Protein 9CY9 (pdb70)

Sequence (275 aa):
EKPFSILLMGVDTGSEGNSDSMILVTVNPKTKKTTMTSLERDILVKLSGSKTNDQTGYDAKLNAAYAAGGAKMAIMTVQDMLDIKIDKYVQINMEGLVQLVDAVGGITVTNHFDFPISIEEHEPEFTASVEPGTHKINGEQALVYSRMRYDDPDGDYGRQKRQREVISKVLKKILALDSVSKYRKILSAVSKNMQTNIEISSSTIPKLLGYSDALKSIRTYQLKGEGTTIDGGSYQLVTSKELLKAQNRIKGQLGLKKSTAENLKTTASLYENFY

Nearest PDB structures (foldseek):
  8qty-assembly1_A  TM=8.344E-01  e=1.712E-43  Streptococcus dysgalactiae subsp. dysgalactiae
  3okz-assembly1_A  TM=8.302E-01  e=1.363E-42  Streptococcus agalactiae
  3okz-assembly2_B  TM=8.351E-01  e=6.418E-41  Streptococcus agalactiae
  6uf5-assembly1_A  TM=7.997E-01  e=1.492E-18  Bacillus subtilis subsp. subtilis str. 168
  3mej-assembly1_A  TM=7.753E-01  e=2.700E-18  Bacillus subtilis

B-factor: mean 31.47, std 10.21, range [16.45, 96.51]

Radius of gyration: 19.3 Å; Cα contacts (8 Å, |Δi|>4): 528; chains: 1; bounding box: 44×46×48 Å

Organism: Streptococcus mutans serotype c (strain ATCC 700610 / UA159) (NCBI:txid210007)

Solvent-accessible surface area: 14513 Å² total; per-residue (Å²): 105,162,32,53,0,20,0,53,2,9,26,68,21,8,55,212,72,41,29,3,37,6,40,0,10,2,11,34,30,160,90,68,82,10,3,47,1,45,6,54,67,30,0,16,0,94,3,12,9,43,197,127,40,135,86,35,38,150,95,20,48,1,17,34,0,55,80,18,24,25,33,117,1,0,40,59,0,0,35,56,0,0,39,2,150,21,74,67,16,35,22,22,36,34,107,0,57,19,63,22,7,73,26,20,44,5,2,62,1,43,4,158,45,146,81,53,2,22,6,78,139,78,42,99,142,45,108,28,36,0,97,56,32,85,65,136,2,70,1,90,39,4,14,1,6,17,36,2,57,146,64,17,127,94,22,52,174,12,14,73,156,16,47,121,47,13,83,52,72,9,61,96,77,28,27,61,32,82,41,24,81,102,13,139,120,15,59,79,40,3,61,169,40,38,88,46,80,48,103,38,26,82,71,22,8,88,129,31,62,38,34,34,102,5,34,145,73,42,127,55,48,95,4,118,17,86,69,21,104,51,150,75,25,70,50,29,0,0,22,37,159,70,0,33,106,2,0,25,66,2,10,34,51,12,67,79,183,113,18,65,72,152,74,26,123,38,25,10,25,18,79,91,121,88,151

Foldseek 3Di:
DFKAKEWEWEWQLDPVVGDIWIKIKIADLVVRAIAIETEHQQFKFQWDADPPQPRHGHIDGLVCQCVRHNPRRNQGQVCQALVHHHDKYKYAYLLLQLLLCVLLPAFKDADQDPAWQAQCVPVVVQGDIHGHGIDRDGSSHLSSQLNGAPVDPVGVVNSPVSVLVSVLRSLLSQLCDQALVSVVSSCVRSPPSMDIPDDRHNVCNVSSVVSSPSSVNYHYHYQFADWDADPNDTHGAGALVRSLVVSQVSCVSRVHDGDDSVPDGRRTRHPVNVD

Secondary structure (DSSP, 8-state):
---EEEEEEEET--------EEEEEEE-TTT--EEEEEE-TTBEEE----TT-TTTTSEEEGGGHHHHHHHHHHHHHHHHHHTS---EEEEEEHHHHHHHHHHTT-EEEEE-SSS-B--TTTSTT----B-SEEEEE-HHHHHHHHH--TTSTTHHHHHHHHHHHHHHHHHHHHHT--SHHHHHHHHHHHGGGEEE-S--STTTHHHHHHTTTTTTS-EEEEE--EEEEETTEEEEE--HHHHHHHHHHHHHHHT-PPPPGGG----B--HHHH-

InterPro domains:
  IPR004474 Cell envelope-related transcriptional attenuator domain [PF03816] (80-236)
  IPR004474 Cell envelope-related transcriptional attenuator domain [TIGR00350] (79-236)
  IPR050922 LytR/CpsA/Psr cell wall biosynthesis [PTHR33392] (6-360)

Structure (mmCIF, N/CA/C/O backbone):
data_9CY9
#
_entry.id   9CY9
#
_cell.length_a   38.700
_cell.length_b   83.200
_cell.length_c   49.400
_cell.angle_alpha   90.000
_cell.angle_beta   99.270
_cell.angle_gamma   90.000
#
_symmetry.space_group_name_H-M   'P 1 21 1'
#
loop_
_entity.id
_entity.type
_entity.pdbx_description
1 polymer 'Biofilm regulatory protein A'
2 water water
#
loop_
_atom_site.group_PDB
_atom_site.id
_atom_site.type_symbol
_atom_site.label_atom_id
_atom_site.label_alt_id
_atom_site.label_comp_id
_atom_site.label_asym_id
_atom_site.label_entity_id
_atom_site.label_seq_id
_atom_site.pdbx_PDB_ins_code
_atom_site.Cartn_x
_atom_site.Cartn_y
_atom_site.Cartn_z
_atom_site.occupancy
_atom_site.B_iso_or_equiv
_atom_site.auth_seq_id
_atom_site.auth_comp_id
_atom_site.auth_asym_id
_atom_site.auth_atom_id
_atom_site.pdbx_PDB_model_num
ATOM 1 N N . GLU A 1 30 ? 7.97310 -26.10161 -3.09230 1.000 43.50045 56 GLU A N 1
ATOM 2 C CA . GLU A 1 30 ? 8.80203 -24.91276 -2.95375 1.000 42.59115 56 GLU A CA 1
ATOM 3 C C . GLU A 1 30 ? 8.92157 -24.15374 -4.27967 1.000 43.97733 56 GLU A C 1
ATOM 4 O O . GLU A 1 30 ? 9.43245 -23.02350 -4.32447 1.000 44.38948 56 GLU A O 1
ATOM 6 N N . LYS A 1 31 ? 8.42958 -24.76732 -5.35090 1.000 35.27956 57 LYS A N 1
ATOM 7 C CA . LYS A 1 31 ? 8.58460 -24.19845 -6.69014 1.000 34.56005 57 LYS A CA 1
ATOM 8 C C . LYS A 1 31 ? 7.65475 -23.00152 -6.86645 1.000 31.24233 57 LYS A C 1
ATOM 9 O O . LYS A 1 31 ? 6.47985 -23.07287 -6.48899 1.000 28.47005 57 LYS A O 1
ATOM 15 N N . PRO A 1 32 ? 8.12906 -21.89338 -7.42906 1.000 30.44074 58 PRO A N 1
ATOM 16 C CA . PRO A 1 32 ? 7.22214 -20.77012 -7.69922 1.000 26.47411 58 PRO A CA 1
ATOM 17 C C . PRO A 1 32 ? 6.15504 -21.18266 -8.70754 1.000 27.72532 58 PRO A C 1
ATOM 18 O O . PRO A 1 32 ? 6.38899 -22.04096 -9.56795 1.000 26.16494 58 PRO A O 1
ATOM 22 N N . PHE A 1 33 ? 4.96471 -20.57812 -8.58811 1.000 24.49410 59 PHE A N 1
ATOM 23 C CA . PHE A 1 33 ? 3.87237 -20.88581 -9.51158 1.000 24.10915 59 PHE A CA 1
ATOM 24 C C . PHE A 1 33 ? 3.05143 -19.63507 -9.81486 1.000 24.75039 59 PHE A C 1
ATOM 25 O O . PHE A 1 33 ? 3.12841 -18.61570 -9.11961 1.000 23.97245 59 PHE A O 1
ATOM 33 N N . SER A 1 34 ? 2.23723 -19.73298 -10.86614 1.000 23.96586 60 SER A N 1
ATOM 34 C CA . SER A 1 34 ? 1.41510 -18.62604 -11.34033 1.000 21.97474 60 SER A CA 1
ATOM 35 C C . SER A 1 34 ? -0.05986 -18.96852 -11.16800 1.000 21.44683 60 SER A C 1
ATOM 36 O O . SER A 1 34 ? -0.45167 -20.13606 -11.20718 1.000 22.41319 60 SER A O 1
ATOM 39 N N . ILE A 1 35 ? -0.85949 -17.93528 -10.97097 1.000 19.31230 61 ILE A N 1
ATOM 40 C CA . ILE A 1 35 ? -2.31414 -18.02157 -10.87406 1.000 19.54687 61 ILE A CA 1
ATOM 41 C C . ILE A 1 35 ? -2.90479 -16.97118 -11.79757 1.000 21.28801 61 ILE A C 1
ATOM 42 O O . ILE A 1 35 ? -2.57698 -15.78939 -11.67298 1.000 22.58695 61 ILE A O 1
ATOM 47 N N . LEU A 1 36 ? -3.81814 -17.37329 -12.67359 1.000 20.96549 62 LEU A N 1
ATOM 48 C CA . LEU A 1 36 ? -4.58982 -16.40062 -13.43607 1.000 19.78517 62 LEU A CA 1
ATOM 49 C C . LEU A 1 36 ? -5.86934 -16.13025 -12.65597 1.000 20.74707 62 LEU A C 1
ATOM 50 O O . LEU A 1 36 ? -6.62332 -17.06108 -12.38132 1.000 22.73337 62 LEU A O 1
ATOM 55 N N . LEU A 1 37 ? -6.07202 -14.87995 -12.23464 1.000 20.70702 63 LEU A N 1
ATOM 56 C CA . LEU A 1 37 ? -7.34917 -14.45294 -11.67027 1.000 21.36150 63 LEU A CA 1
ATOM 57 C C . LEU A 1 37 ? -8.20625 -13.88438 -12.79022 1.000 21.96855 63 LEU A C 1
ATOM 58 O O . LEU A 1 37 ? -7.82763 -12.89999 -13.42771 1.000 23.34599 63 LEU A O 1
ATOM 63 N N . MET A 1 38 ? -9.36156 -14.49762 -13.02021 1.000 23.24940 64 MET A N 1
ATOM 64 C CA . MET A 1 38 ? -10.25684 -14.12040 -14.10440 1.000 21.73627 64 MET A CA 1
ATOM 65 C C . MET A 1 38 ? -11.52263 -13.54328 -13.48462 1.000 26.31808 64 MET A C 1
ATOM 66 O O . MET A 1 38 ? -12.35574 -14.28062 -12.95694 1.000 24.56110 64 MET A O 1
ATOM 71 N N . GLY A 1 39 ? -11.63694 -12.21319 -13.50769 1.000 24.82544 65 GLY A N 1
ATOM 72 C CA . GLY A 1 39 ? -12.82990 -11.55836 -13.01443 1.000 23.48939 65 GLY A CA 1
ATOM 73 C C . GLY A 1 39 ? -13.81475 -11.37265 -14.15072 1.000 25.70515 65 GLY A C 1
ATOM 74 O O . GLY A 1 39 ? -13.57295 -10.59056 -15.07632 1.000 27.29833 65 GLY A O 1
ATOM 75 N N . VAL A 1 40 ? -14.92172 -12.09678 -14.10356 1.000 24.72034 66 VAL A N 1
ATOM 76 C CA . VAL A 1 40 ? -15.88063 -12.12956 -15.20106 1.000 24.18605 66 VAL A CA 1
ATOM 77 C C . VAL A 1 40 ? -16.87017 -10.99737 -14.97105 1.000 26.27727 66 VAL A C 1
ATOM 78 O O . VAL A 1 40 ? -17.66092 -11.04302 -14.02770 1.000 25.46210 66 VAL A O 1
ATOM 82 N N . ASP A 1 41 ? -16.80216 -9.97450 -15.82476 1.000 27.05593 67 ASP A N 1
ATOM 83 C CA . ASP A 1 41 ? -17.61453 -8.76129 -15.72315 1.000 25.14327 67 ASP A CA 1
ATOM 84 C C . ASP A 1 41 ? -17.52402 -8.12284 -14.34121 1.000 30.05927 67 ASP A C 1
ATOM 85 O O . ASP A 1 41 ? -18.51251 -7.62948 -13.79177 1.000 27.33752 67 ASP A O 1
ATOM 90 N N . THR A 1 42 ? -16.31560 -8.09407 -13.78815 1.000 27.70003 68 THR A N 1
ATOM 91 C CA . THR A 1 42 ? -16.09130 -7.52768 -12.47080 1.000 29.00198 68 THR A CA 1
ATOM 92 C C . THR A 1 42 ? -15.49820 -6.12673 -12.52138 1.000 31.41063 68 THR A C 1
ATOM 93 O O . THR A 1 42 ? -15.31691 -5.51052 -11.46774 1.000 32.17810 68 THR A O 1
ATOM 97 N N . GLY A 1 43 ? -15.18549 -5.61352 -13.71199 1.000 30.55801 69 GLY A N 1
ATOM 98 C CA . GLY A 1 43 ? -14.40692 -4.40067 -13.83665 1.000 36.24172 69 GLY A CA 1
ATOM 99 C C . GLY A 1 43 ? -15.25400 -3.14272 -13.86541 1.000 40.98869 69 GLY A C 1
ATOM 100 O O . GLY A 1 43 ? -16.47343 -3.16586 -13.71214 1.000 40.37766 69 GLY A O 1
ATOM 101 N N . SER A 1 44 ? -14.57338 -2.01738 -14.05980 1.000 44.11915 70 SER A N 1
ATOM 102 C CA . SER A 1 44 ? -15.24623 -0.72859 -14.22222 1.000 47.43506 70 SER A CA 1
ATOM 103 C C . SER A 1 44 ? -14.60247 0.06376 -15.35634 1.000 46.88334 70 SER A C 1
ATOM 104 O O . SER A 1 44 ? -15.20473 0.24711 -16.41481 1.000 49.60803 70 SER A O 1
ATOM 107 N N . GLU A 1 52 ? -18.89338 -3.24217 -24.50038 1.000 56.31573 78 GLU A N 1
ATOM 108 C CA . GLU A 1 52 ? -19.75034 -2.53995 -23.55268 1.000 60.84945 78 GLU A CA 1
ATOM 109 C C . GLU A 1 52 ? -20.57236 -3.55888 -22.75961 1.000 60.24349 78 GLU A C 1
ATOM 110 O O . GLU A 1 52 ? -21.02412 -3.27798 -21.65277 1.000 62.84500 78 GLU A O 1
ATOM 116 N N . GLY A 1 53 ? -20.74852 -4.75240 -23.32961 1.000 51.53546 79 GLY A N 1
ATOM 117 C CA . GLY A 1 53 ? -21.52779 -5.79295 -22.68434 1.000 45.06209 79 GLY A CA 1
ATOM 118 C C . GLY A 1 53 ? -20.87316 -6.41295 -21.46380 1.000 43.95294 79 GLY A C 1
ATOM 119 O O . GLY A 1 53 ? -21.56042 -7.09601 -20.69616 1.000 43.53605 79 GLY A O 1
ATOM 120 N N . ASN A 1 54 ? -19.57460 -6.19909 -21.26725 1.000 39.77694 80 ASN A N 1
ATOM 121 C CA . ASN A 1 54 ? -18.88351 -6.74706 -20.10777 1.000 35.80909 80 ASN A CA 1
ATOM 122 C C . ASN A 1 54 ? -17.58692 -5.97804 -19.90203 1.000 34.69813 80 ASN A C 1
ATOM 123 O O . ASN A 1 54 ? -17.04618 -5.38375 -20.83472 1.000 30.45924 80 ASN A O 1
ATOM 128 N N . SER A 1 55 ? -17.08905 -6.01175 -18.66327 1.000 30.42387 81 SER A N 1
ATOM 129 C CA . SER A 1 55 ? -15.79432 -5.43066 -18.29501 1.000 30.61845 81 SER A CA 1
ATOM 130 C C . SER A 1 55 ? -15.05339 -6.47696 -17.46775 1.000 27.84208 81 SER A C 1
ATOM 131 O O . SER A 1 55 ? -15.21816 -6.53779 -16.24858 1.000 26.94647 81 SER A O 1
ATOM 134 N N . ASP A 1 56 ? -14.23492 -7.28839 -18.12590 1.000 27.17473 82 ASP A N 1
ATOM 135 C CA . ASP A 1 56 ? -13.50501 -8.33242 -17.42779 1.000 25.58375 82 ASP A CA 1
ATOM 136 C C . ASP A 1 56 ? -12.22183 -7.77186 -16.82715 1.000 29.27524 82 ASP A C 1
ATOM 137 O O . ASP A 1 56 ? -11.70259 -6.73131 -17.24793 1.000 27.29882 82 ASP A O 1
ATOM 142 N N . SER A 1 57 ? -11.71054 -8.47156 -15.82285 1.000 24.47310 83 SER A N 1
ATOM 143 C CA . SER A 1 57 ? -10.37505 -8.16841 -15.33102 1.000 27.28730 83 SER A CA 1
ATOM 144 C C . SER A 1 57 ? -9.56020 -9.44832 -15.25906 1.000 28.46853 83 SER A C 1
ATOM 145 O O . SER A 1 57 ? -10.06105 -10.51135 -14.86775 1.000 28.02239 83 SER A O 1
ATOM 148 N N . MET A 1 58 ? -8.31192 -9.34591 -15.69743 1.000 26.52408 84 MET A N 1
ATOM 149 C CA . MET A 1 58 ? -7.38626 -10.46497 -15.72858 1.000 21.65708 84 MET A CA 1
ATOM 150 C C . MET A 1 58 ? -6.14278 -10.03518 -14.96954 1.000 24.52707 84 MET A C 1
ATOM 151 O O . MET A 1 58 ? -5.56867 -8.98091 -15.27270 1.000 23.50973 84 MET A O 1
ATOM 156 N N . ILE A 1 59 ? -5.76435 -10.81964 -13.96569 1.000 20.40929 85 ILE A N 1
ATOM 157 C CA . ILE A 1 59 ? -4.57995 -10.55554 -13.15236 1.000 22.34591 85 ILE A CA 1
ATOM 158 C C . ILE A 1 59 ? -3.70287 -11.79360 -13.13716 1.000 23.99994 85 ILE A C 1
ATOM 159 O O . ILE A 1 59 ? -4.16514 -12.88511 -12.79705 1.000 20.88383 85 ILE A O 1
ATOM 164 N N . LEU A 1 60 ? -2.42891 -11.62948 -13.47939 1.000 24.62512 86 LEU A N 1
ATOM 165 C CA . LEU A 1 60 ? -1.48684 -12.73635 -13.41875 1.000 23.32650 86 LEU A CA 1
ATOM 166 C C . LEU A 1 60 ? -0.70192 -12.58163 -12.12443 1.000 22.26102 86 LEU A C 1
ATOM 167 O O . LEU A 1 60 ? -0.02292 -11.57043 -11.93082 1.000 21.55507 86 LEU A O 1
ATOM 172 N N . VAL A 1 61 ? -0.79960 -13.58194 -11.25270 1.000 20.23548 87 VAL A N 1
ATOM 173 C CA . VAL A 1 61 ? -0.16418 -13.58207 -9.93689 1.000 20.70908 87 VAL A CA 1
ATOM 174 C C . VAL A 1 61 ? 1.02125 -14.53838 -9.98239 1.000 23.51036 87 VAL A C 1
ATOM 175 O O . VAL A 1 61 ? 0.89418 -15.66277 -10.49267 1.000 20.23965 87 VAL A O 1
ATOM 179 N N . THR A 1 62 ? 2.16466 -14.11703 -9.43870 1.000 22.58525 88 THR A N 1
ATOM 180 C CA . THR A 1 62 ? 3.25618 -15.04779 -9.16382 1.000 21.18240 88 THR A CA 1
ATOM 181 C C . THR A 1 62 ? 3.37389 -15.25043 -7.66034 1.000 21.29622 88 THR A C 1
ATOM 182 O O . THR A 1 62 ? 3.23223 -14.30223 -6.88723 1.000 20.88409 88 THR A O 1
ATOM 186 N N . VAL A 1 63 ? 3.65390 -16.48413 -7.25002 1.000 20.27526 89 VAL A N 1
ATOM 187 C CA . VAL A 1 63 ? 3.81258 -16.81829 -5.84062 1.000 23.22886 89 VAL A CA 1
ATOM 188 C C . VAL A 1 63 ? 5.08420 -17.63699 -5.68968 1.000 24.03077 89 VAL A C 1
ATOM 189 O O . VAL A 1 63 ? 5.25002 -18.66046 -6.36601 1.000 22.02137 89 VAL A O 1
ATOM 193 N N . ASN A 1 64 ? 5.99169 -17.17693 -4.82662 1.000 23.69642 90 ASN A N 1
ATOM 194 C CA . ASN A 1 64 ? 7.09611 -18.01515 -4.39386 1.000 24.90953 90 ASN A CA 1
ATOM 195 C C . ASN A 1 64 ? 6.73283 -18.62741 -3.05217 1.000 25.40726 90 ASN A C 1
ATOM 196 O O . ASN A 1 64 ? 6.71200 -17.90803 -2.04936 1.000 25.02344 90 ASN A O 1
ATOM 201 N N . PRO A 1 65 ? 6.45577 -19.93917 -2.97686 1.000 26.74346 91 PRO A N 1
ATOM 202 C CA . PRO A 1 65 ? 6.04270 -20.53462 -1.69527 1.000 28.34889 91 PRO A CA 1
ATOM 203 C C . PRO A 1 65 ? 7.14489 -20.57184 -0.65735 1.000 31.50592 91 PRO A C 1
ATOM 204 O O . PRO A 1 65 ? 6.84244 -20.73230 0.53279 1.000 31.10441 91 PRO A O 1
ATOM 208 N N . LYS A 1 66 ? 8.41120 -20.47362 -1.06730 1.000 26.72450 92 LYS A N 1
ATOM 209 C CA . LYS A 1 66 ? 9.51274 -20.53782 -0.10871 1.000 27.11577 92 LYS A CA 1
ATOM 210 C C . LYS A 1 66 ? 9.72463 -19.19864 0.58854 1.000 29.82947 92 LYS A C 1
ATOM 211 O O . LYS A 1 66 ? 9.72242 -19.11990 1.82440 1.000 30.46942 92 LYS A O 1
ATOM 217 N N . THR A 1 67 ? 9.89522 -18.13046 -0.18993 1.000 27.32433 93 THR A N 1
ATOM 218 C CA . THR A 1 67 ? 10.08880 -16.79180 0.34890 1.000 27.21307 93 THR A CA 1
ATOM 219 C C . THR A 1 67 ? 8.78933 -16.06382 0.65895 1.000 28.57171 93 THR A C 1
ATOM 220 O O . THR A 1 67 ? 8.83334 -15.04294 1.35512 1.000 29.79494 93 THR A O 1
ATOM 224 N N . LYS A 1 68 ? 7.65088 -16.53753 0.13519 1.000 27.83221 94 LYS A N 1
ATOM 225 C CA . LYS A 1 68 ? 6.33364 -15.89793 0.22471 1.000 28.53713 94 LYS A CA 1
ATOM 226 C C . LYS A 1 68 ? 6.22407 -14.62330 -0.60717 1.000 30.68823 94 LYS A C 1
ATOM 227 O O . LYS A 1 68 ? 5.22468 -13.90357 -0.49538 1.000 33.83711 94 LYS A O 1
ATOM 233 N N . LYS A 1 69 ? 7.20541 -14.31771 -1.44912 1.000 26.98968 95 LYS A N 1
ATOM 234 C CA . LYS A 1 69 ? 7.10612 -13.11889 -2.26526 1.000 25.50126 95 LYS A CA 1
ATOM 235 C C . LYS A 1 69 ? 6.04360 -13.31613 -3.34228 1.000 25.88016 95 LYS A C 1
ATOM 236 O O . LYS A 1 69 ? 6.04079 -14.32831 -4.04446 1.000 23.19279 95 LYS A O 1
ATOM 242 N N . THR A 1 70 ? 5.16783 -12.33127 -3.48981 1.000 24.48150 96 THR A N 1
ATOM 243 C CA . THR A 1 70 ? 4.03186 -12.39872 -4.40134 1.000 23.39090 96 THR A CA 1
ATOM 244 C C . THR A 1 70 ? 3.98213 -11.13119 -5.24549 1.000 24.13249 96 THR A C 1
ATOM 245 O O . THR A 1 70 ? 4.25599 -10.03357 -4.74903 1.000 26.40788 96 THR A O 1
ATOM 249 N N . THR A 1 71 ? 3.62916 -11.27061 -6.52216 1.000 22.33092 97 THR A N 1
ATOM 250 C CA . THR A 1 71 ? 3.41975 -10.11209 -7.37964 1.000 21.77154 97 THR A CA 1
ATOM 251 C C . THR A 1 71 ? 2.14295 -10.30308 -8.18707 1.000 22.82961 97 THR A C 1
ATOM 252 O O . THR A 1 71 ? 1.71295 -11.42808 -8.45157 1.000 20.63655 97 THR A O 1
ATOM 256 N N . MET A 1 72 ? 1.55259 -9.18924 -8.61209 1.000 19.24191 98 MET A N 1
ATOM 257 C CA . MET A 1 72 ? 0.30159 -9.23885 -9.35745 1.000 21.06269 98 MET A CA 1
ATOM 258 C C . MET A 1 72 ? 0.43093 -8.29180 -10.53951 1.000 22.44201 98 MET A C 1
ATOM 259 O O . MET A 1 72 ? 0.72887 -7.10872 -10.35041 1.000 22.56368 98 MET A O 1
ATOM 264 N N . THR A 1 73 ? 0.20975 -8.79405 -11.75035 1.000 21.55028 99 THR A N 1
ATOM 265 C CA . THR A 1 73 ? 0.25347 -7.95659 -12.94910 1.000 22.27466 99 THR A CA 1
ATOM 266 C C . THR A 1 73 ? -1.14911 -7.86796 -13.55026 1.000 22.42756 99 THR A C 1
ATOM 267 O O . THR A 1 73 ? -1.68711 -8.87767 -14.01248 1.000 20.46740 99 THR A O 1
ATOM 271 N N . SER A 1 74 ? -1.71688 -6.66091 -13.57777 1.000 22.86312 100 SER A N 1
ATOM 272 C CA . SER A 1 74 ? -3.02489 -6.45563 -14.19463 1.000 22.22376 100 SER A CA 1
ATOM 273 C C . SER A 1 74 ? -2.84632 -6.30857 -15.70033 1.000 23.02884 100 SER A C 1
ATOM 274 O O . SER A 1 74 ? -1.97611 -5.56223 -16.15023 1.000 23.11076 100 SER A O 1
ATOM 277 N N . LEU A 1 75 ? -3.66687 -7.01835 -16.47402 1.000 22.15282 101 LEU A N 1
ATOM 278 C CA . LEU A 1 75 ? -3.61687 -7.01035 -17.93513 1.000 22.30025 101 LEU A CA 1
ATOM 279 C C . LEU A 1 75 ? -4.78375 -6.18367 -18.45342 1.000 21.68794 101 LEU A C 1
ATOM 280 O O . LEU A 1 75 ? -5.93904 -6.56321 -18.24539 1.000 23.04582 101 LEU A O 1
ATOM 285 N N . GLU A 1 76 ? -4.49711 -5.05983 -19.11921 1.000 26.25403 102 GLU A N 1
ATOM 286 C CA . GLU A 1 76 ? -5.56889 -4.16842 -19.56305 1.000 23.78777 102 GLU A CA 1
ATOM 287 C C . GLU A 1 76 ? -6.53467 -4.89332 -20.49431 1.000 21.40636 102 GLU A C 1
ATOM 288 O O . GLU A 1 76 ? -6.11528 -5.52077 -21.47001 1.000 20.83055 102 GLU A O 1
ATOM 294 N N . ARG A 1 77 ? -7.83948 -4.79768 -20.20402 1.000 21.52017 103 ARG A N 1
ATOM 295 C CA . ARG A 1 77 ? -8.81695 -5.54437 -20.99721 1.000 22.64624 103 ARG A CA 1
ATOM 296 C C . ARG A 1 77 ? -8.86589 -5.10208 -22.45342 1.000 22.41133 103 ARG A C 1
ATOM 297 O O . ARG A 1 77 ? -9.28390 -5.88988 -23.30912 1.000 21.62907 103 ARG A O 1
ATOM 305 N N . ASP A 1 78 ? -8.45944 -3.86753 -22.76698 1.000 20.94561 104 ASP A N 1
ATOM 306 C CA . ASP A 1 78 ? -8.51100 -3.39932 -24.14890 1.000 23.48140 104 ASP A CA 1
ATOM 307 C C . ASP A 1 78 ? -7.32054 -3.83011 -25.01080 1.000 23.10170 104 ASP A C 1
ATOM 308 O O . ASP A 1 78 ? -7.27531 -3.44656 -26.18724 1.000 22.35680 104 ASP A O 1
ATOM 313 N N . ILE A 1 79 ? -6.37570 -4.61480 -24.48030 1.000 23.88720 105 ILE A N 1
ATOM 314 C CA . ILE A 1 79 ? -5.20835 -5.04441 -25.25160 1.000 23.41444 105 ILE A CA 1
ATOM 315 C C . ILE A 1 79 ? -5.63688 -5.95844 -26.39848 1.000 24.50934 105 ILE A C 1
ATOM 316 O O . ILE A 1 79 ? -6.35047 -6.94210 -26.18966 1.000 24.29566 105 ILE A O 1
ATOM 321 N N . LEU A 1 80 ? -5.15597 -5.66025 -27.61225 1.000 23.70412 106 LEU A N 1
ATOM 322 C CA . LEU A 1 80 ? -5.48939 -6.42699 -28.80842 1.000 24.63651 106 LEU A CA 1
ATOM 323 C C . LEU A 1 80 ? -4.59013 -7.65125 -28.92343 1.000 24.18348 106 LEU A C 1
ATOM 324 O O . LEU A 1 80 ? -3.35892 -7.53557 -28.85495 1.000 23.77819 106 LEU A O 1
ATOM 329 N N . VAL A 1 81 ? -5.20747 -8.82776 -29.08163 1.000 24.64699 107 VAL A N 1
ATOM 330 C CA . VAL A 1 81 ? -4.49206 -10.09956 -29.13376 1.000 23.15656 107 VAL A CA 1
ATOM 331 C C . VAL A 1 81 ? -5.16505 -11.02023 -30.13970 1.000 28.21434 107 VAL A C 1
ATOM 332 O O . VAL A 1 81 ? -6.33185 -10.84983 -30.49621 1.000 29.71057 107 VAL A O 1
ATOM 336 N N . LYS A 1 82 ? -4.41574 -12.01885 -30.58755 1.000 27.45810 108 LYS A N 1
ATOM 337 C CA . LYS A 1 82 ? -4.99618 -13.13162 -31.32694 1.000 27.10136 108 LYS A CA 1
ATOM 338 C C . LYS A 1 82 ? -5.48340 -14.16970 -30.31707 1.000 25.73373 108 LYS A C 1
ATOM 339 O O . LYS A 1 82 ? -4.70425 -14.63745 -29.48601 1.000 25.25704 108 LYS A O 1
ATOM 345 N N . LEU A 1 83 ? -6.76826 -14.51625 -30.36821 1.000 27.98399 109 LEU A N 1
ATOM 346 C CA . LEU A 1 83 ? -7.32165 -15.43227 -29.37477 1.000 25.54446 109 LEU A CA 1
ATOM 347 C C . LEU A 1 83 ? -6.77671 -16.84768 -29.55468 1.000 27.28122 109 LEU A C 1
ATOM 348 O O . LEU A 1 83 ? -6.67919 -17.35593 -30.67285 1.000 28.77873 109 LEU A O 1
ATOM 353 N N . SER A 1 84 ? -6.41145 -17.48415 -28.44176 1.000 25.75773 110 SER A N 1
ATOM 354 C CA . SER A 1 84 ? -6.07721 -18.90270 -28.40268 1.000 25.92463 110 SER A CA 1
ATOM 355 C C . SER A 1 84 ? -7.15089 -19.68629 -27.65953 1.000 26.13406 110 SER A C 1
ATOM 356 O O . SER A 1 84 ? -7.73050 -19.20451 -26.68274 1.000 26.41340 110 SER A O 1
ATOM 359 N N . GLY A 1 85 ? -7.36954 -20.92542 -28.09081 1.000 29.15512 111 GLY A N 1
ATOM 360 C CA . GLY A 1 85 ? -8.39641 -21.74500 -27.47762 1.000 30.67275 111 GLY A CA 1
ATOM 361 C C . GLY A 1 85 ? -8.58563 -23.03187 -28.25617 1.000 33.39009 111 GLY A C 1
ATOM 362 O O . GLY A 1 85 ? -7.70630 -23.44977 -29.00971 1.000 33.39210 111 GLY A O 1
ATOM 363 N N . SER A 1 86 ? -9.75437 -23.63812 -28.07188 1.000 33.60004 112 SER A N 1
ATOM 364 C CA . SER A 1 86 ? -10.05303 -24.90227 -28.73323 1.000 40.22067 112 SER A CA 1
ATOM 365 C C . SER A 1 86 ? -10.16283 -24.70360 -30.24318 1.000 39.81357 112 SER A C 1
ATOM 366 O O . SER A 1 86 ? -10.64416 -23.66964 -30.71695 1.000 36.91975 112 SER A O 1
ATOM 369 N N . LYS A 1 87 ? -9.69263 -25.69916 -31.00459 1.000 39.82723 113 LYS A N 1
ATOM 370 C CA . LYS A 1 87 ? -9.72613 -25.60516 -32.46153 1.000 41.20726 113 LYS A CA 1
ATOM 371 C C . LYS A 1 87 ? -11.14033 -25.59450 -33.01396 1.000 41.00505 113 LYS A C 1
ATOM 372 O O . LYS A 1 87 ? -11.33841 -25.17846 -34.15844 1.000 41.36088 113 LYS A O 1
ATOM 378 N N . THR A 1 88 ? -12.12002 -26.04457 -32.24207 1.000 40.62050 114 THR A N 1
ATOM 379 C CA . THR A 1 88 ? -13.50581 -26.02735 -32.68464 1.000 42.27830 114 THR A CA 1
ATOM 380 C C . THR A 1 88 ? -14.21846 -24.72207 -32.34978 1.000 44.61368 114 THR A C 1
ATOM 381 O O . THR A 1 88 ? -15.37340 -24.54510 -32.74842 1.000 42.71962 114 THR A O 1
ATOM 385 N N . ASN A 1 89 ? -13.56285 -23.80272 -31.64090 1.000 42.41943 115 ASN A N 1
ATOM 386 C CA . ASN A 1 89 ? -14.15532 -22.50110 -31.35978 1.000 43.22616 115 ASN A CA 1
ATOM 387 C C . ASN A 1 89 ? -14.02298 -21.58666 -32.57347 1.000 43.54498 115 ASN A C 1
ATOM 388 O O . ASN A 1 89 ? -12.91574 -21.35533 -33.07169 1.000 42.62281 115 ASN A O 1
ATOM 393 N N . ASP A 1 90 ? -15.16062 -21.05247 -33.02860 1.000 47.55819 116 ASP A N 1
ATOM 394 C CA . ASP A 1 90 ? -15.20893 -20.19772 -34.21353 1.000 47.51686 116 ASP A CA 1
ATOM 395 C C . ASP A 1 90 ? -14.31366 -18.97209 -34.10528 1.000 43.17351 116 ASP A C 1
ATOM 396 O O . ASP A 1 90 ? -13.93589 -18.40420 -35.13526 1.000 48.80539 116 ASP A O 1
ATOM 401 N N . GLN A 1 91 ? -13.98183 -18.53270 -32.89559 1.000 40.53581 117 GLN A N 1
ATOM 402 C CA . GLN A 1 91 ? -13.21829 -17.30704 -32.72832 1.000 37.01244 117 GLN A CA 1
ATOM 403 C C . GLN A 1 91 ? -11.74526 -17.54864 -32.42945 1.000 36.30186 117 GLN A C 1
ATOM 404 O O . GLN A 1 91 ? -10.97343 -16.58336 -32.40080 1.000 29.40510 117 GLN A O 1
ATOM 410 N N . THR A 1 92 ? -11.33961 -18.80424 -32.22634 1.000 34.92548 118 THR A N 1
ATOM 411 C CA . THR A 1 92 ? -9.93232 -19.11880 -32.01870 1.000 32.86297 118 THR A CA 1
ATOM 412 C C . THR A 1 92 ? -9.12515 -18.69530 -33.23635 1.000 34.15195 118 THR A C 1
ATOM 413 O O . THR A 1 92 ? -9.49527 -18.99235 -34.37633 1.000 32.01730 118 THR A O 1
ATOM 417 N N . GLY A 1 93 ? -8.03432 -17.97246 -32.99428 1.000 30.43213 119 GLY A N 1
ATOM 418 C CA . GLY A 1 93 ? -7.14523 -17.57852 -34.05816 1.000 31.39068 119 GLY A CA 1
ATOM 419 C C . GLY A 1 93 ? -7.44960 -16.24452 -34.69851 1.000 33.12852 119 GLY A C 1
ATOM 420 O O . GLY A 1 93 ? -6.74991 -15.86850 -35.64710 1.000 34.66028 119 GLY A O 1
ATOM 421 N N . TYR A 1 94 ? -8.46481 -15.52243 -34.22244 1.000 29.62124 120 TYR A N 1
ATOM 422 C CA . TYR A 1 94 ? -8.78862 -14.18797 -34.71062 1.000 30.28384 120 TYR A CA 1
ATOM 423 C C . TYR A 1 94 ? -8.46352 -13.13775 -33.65591 1.000 32.17339 120 TYR A C 1
ATOM 424 O O . TYR A 1 94 ? -8.41368 -13.42960 -32.45784 1.000 28.80597 120 TYR A O 1
ATOM 433 N N . ASP A 1 95 ? -8.23482 -11.90851 -34.12582 1.000 29.56017 121 ASP A N 1
ATOM 434 C CA . ASP A 1 95 ? -7.84040 -10.80826 -33.25202 1.000 31.65885 121 ASP A CA 1
ATOM 435 C C . ASP A 1 95 ? -9.04020 -10.24293 -32.50622 1.000 29.17808 121 ASP A C 1
ATOM 436 O O . ASP A 1 95 ? -10.12620 -10.08432 -33.07177 1.000 27.07998 121 ASP A O 1
ATOM 441 N N . ALA A 1 96 ? -8.83536 -9.94696 -31.22474 1.000 25.33684 122 ALA A N 1
ATOM 442 C CA . ALA A 1 96 ? -9.88667 -9.40413 -30.37478 1.000 27.40199 122 ALA A CA 1
ATOM 443 C C . ALA A 1 96 ? -9.23343 -8.77244 -29.15937 1.000 23.81568 122 ALA A C 1
ATOM 444 O O . ALA A 1 96 ? -8.05159 -8.99237 -28.89138 1.000 22.90717 122 ALA A O 1
ATOM 446 N N . LYS A 1 97 ? -10.01662 -7.97267 -28.42839 1.000 24.51401 123 LYS A N 1
ATOM 447 C CA . LYS A 1 97 ? -9.58095 -7.51845 -27.11132 1.000 24.60972 123 LYS A CA 1
ATOM 448 C C . LYS A 1 97 ? -9.44906 -8.70025 -26.16564 1.000 24.03537 123 LYS A C 1
ATOM 449 O O . LYS A 1 97 ? -10.16673 -9.69334 -26.28886 1.000 26.47979 123 LYS A O 1
ATOM 455 N N . LEU A 1 98 ? -8.55302 -8.57284 -25.17459 1.000 21.37459 124 LEU A N 1
ATOM 456 C CA . LEU A 1 98 ? -8.56097 -9.53188 -24.07267 1.000 21.61536 124 LEU A CA 1
ATOM 457 C C . LEU A 1 98 ? -9.92805 -9.59901 -23.41047 1.000 22.65438 124 LEU A C 1
ATOM 458 O O . LEU A 1 98 ? -10.32720 -10.65595 -22.90942 1.000 23.06295 124 LEU A O 1
ATOM 463 N N . ASN A 1 99 ? -10.63726 -8.47226 -23.37691 1.000 20.75333 125 ASN A N 1
ATOM 464 C CA . ASN A 1 99 ? -11.97906 -8.39280 -22.80669 1.000 24.06079 125 ASN A CA 1
ATOM 465 C C . ASN A 1 99 ? -12.96678 -9.35784 -23.44814 1.000 25.22242 125 ASN A C 1
ATOM 466 O O . ASN A 1 99 ? -14.00974 -9.64321 -22.85217 1.000 24.91658 125 ASN A O 1
ATOM 471 N N . ALA A 1 100 ? -12.68145 -9.85609 -24.64398 1.000 23.49828 126 ALA A N 1
ATOM 472 C CA . ALA A 1 100 ? -13.59676 -10.74865 -25.33758 1.000 26.61210 126 ALA A CA 1
ATOM 473 C C . ALA A 1 100 ? -13.30637 -12.22382 -25.09927 1.000 26.86224 126 ALA A C 1
ATOM 474 O O . ALA A 1 100 ? -14.13073 -13.06286 -25.48253 1.000 27.44732 126 ALA A O 1
ATOM 476 N N . ALA A 1 101 ? -12.17041 -12.56072 -24.46694 1.000 24.62095 127 ALA A N 1
ATOM 477 C CA . ALA A 1 101 ? -11.69770 -13.94489 -24.45839 1.000 22.72848 127 ALA A CA 1
ATOM 478 C C . ALA A 1 101 ? -12.64041 -14.85934 -23.68886 1.000 27.91439 127 ALA A C 1
ATOM 479 O O . ALA A 1 101 ? -12.95490 -15.96394 -24.14525 1.000 26.35201 127 ALA A O 1
ATOM 481 N N . TYR A 1 102 ? -13.06700 -14.44557 -22.49467 1.000 23.17623 128 TYR A N 1
ATOM 482 C CA . TYR A 1 102 ? -13.90313 -15.33834 -21.70991 1.000 23.64834 128 TYR A CA 1
ATOM 483 C C . TYR A 1 102 ? -15.28877 -15.47668 -22.33534 1.000 26.12411 128 TYR A C 1
ATOM 484 O O . TYR A 1 102 ? -15.85970 -16.57319 -22.34769 1.000 27.35240 128 TYR A O 1
ATOM 493 N N . ALA A 1 103 ? -15.83412 -14.38594 -22.87989 1.000 26.78172 129 ALA A N 1
ATOM 494 C CA . ALA A 1 103 ? -17.14241 -14.46645 -23.52650 1.000 26.39963 129 ALA A CA 1
ATOM 495 C C . ALA A 1 103 ? -17.09968 -15.32611 -24.78441 1.000 27.96998 129 ALA A C 1
ATOM 496 O O . ALA A 1 103 ? -18.11623 -15.92205 -25.16082 1.000 31.47683 129 ALA A O 1
ATOM 498 N N . ALA A 1 104 ? -15.94694 -15.40316 -25.44873 1.000 25.92815 130 ALA A N 1
ATOM 499 C CA . ALA A 1 104 ? -15.84933 -16.17724 -26.68186 1.000 27.78057 130 ALA A CA 1
ATOM 500 C C . ALA A 1 104 ? -15.62498 -17.66127 -26.42941 1.000 30.88620 130 ALA A C 1
ATOM 501 O O . ALA A 1 104 ? -16.07426 -18.49302 -27.22794 1.000 31.32289 130 ALA A O 1
ATOM 503 N N . GLY A 1 105 ? -14.92414 -18.02062 -25.35589 1.000 27.43483 131 GLY A N 1
ATOM 504 C CA . GLY A 1 105 ? -14.52022 -19.40232 -25.19064 1.000 28.35857 131 GLY A CA 1
ATOM 505 C C . GLY A 1 105 ? -14.35137 -19.87729 -23.76498 1.000 27.31651 131 GLY A C 1
ATOM 506 O O . GLY A 1 105 ? -13.78298 -20.94582 -23.53778 1.000 29.09410 131 GLY A O 1
ATOM 507 N N . GLY A 1 106 ? -14.83152 -19.11306 -22.79219 1.000 27.41463 132 GLY A N 1
ATOM 508 C CA . GLY A 1 106 ? -14.79985 -19.65134 -21.44449 1.000 25.76550 132 GLY A CA 1
ATOM 509 C C . GLY A 1 106 ? -13.41131 -19.66083 -20.81486 1.000 26.20086 132 GLY A C 1
ATOM 510 O O . GLY A 1 106 ? -12.46814 -19.02444 -21.28688 1.000 25.03388 132 GLY A O 1
ATOM 511 N N . ALA A 1 107 ? -13.29794 -20.42489 -19.72409 1.000 26.38803 133 ALA A N 1
ATOM 512 C CA . ALA A 1 107 ? -12.04143 -20.47302 -18.97937 1.000 26.75605 133 ALA A CA 1
ATOM 513 C C . ALA A 1 107 ? -10.88319 -20.93780 -19.85258 1.000 25.76292 133 ALA A C 1
ATOM 514 O O . ALA A 1 107 ? -9.76322 -20.42353 -19.73115 1.000 25.42887 133 ALA A O 1
ATOM 516 N N . LYS A 1 108 ? -11.12428 -21.91948 -20.73312 1.000 24.20884 134 LYS A N 1
ATOM 517 C CA . LYS A 1 108 ? -10.04339 -22.44055 -21.56403 1.000 27.87831 134 LYS A CA 1
ATOM 518 C C . LYS A 1 108 ? -9.47175 -21.36130 -22.47280 1.000 24.46805 134 LYS A C 1
ATOM 519 O O . LYS A 1 108 ? -8.24738 -21.22950 -22.60821 1.000 23.78688 134 LYS A O 1
ATOM 525 N N . MET A 1 109 ? -10.33824 -20.57869 -23.10855 1.000 23.79011 135 MET A N 1
ATOM 526 C CA . MET A 1 109 ? -9.83580 -19.55438 -24.01817 1.000 25.31016 135 MET A CA 1
ATOM 527 C C . MET A 1 109 ? -9.11850 -18.45769 -23.24326 1.000 25.04032 135 MET A C 1
ATOM 528 O O . MET A 1 109 ? -8.07188 -17.96349 -23.68129 1.000 24.95844 135 MET A O 1
ATOM 533 N N . ALA A 1 110 ? -9.63844 -18.09254 -22.06462 1.000 23.19609 136 ALA A N 1
ATOM 534 C CA . ALA A 1 110 ? -8.96065 -17.08063 -21.25553 1.000 23.57419 136 ALA A CA 1
ATOM 535 C C . ALA A 1 110 ? -7.58280 -17.55902 -20.81780 1.000 20.87663 136 ALA A C 1
ATOM 536 O O . ALA A 1 110 ? -6.59768 -16.81929 -20.92827 1.000 20.42533 136 ALA A O 1
ATOM 538 N N . ILE A 1 111 ? -7.48365 -18.81287 -20.35680 1.000 22.12306 137 ILE A N 1
ATOM 539 C CA . ILE A 1 111 ? -6.19601 -19.33595 -19.91368 1.000 21.15810 137 ILE A CA 1
ATOM 540 C C . ILE A 1 111 ? -5.22712 -19.40795 -21.08068 1.000 22.77534 137 ILE A C 1
ATOM 541 O O . ILE A 1 111 ? -4.05702 -19.01953 -20.97089 1.000 22.30325 137 ILE A O 1
ATOM 546 N N . MET A 1 112 ? -5.68499 -19.96947 -22.20081 1.000 21.43420 138 MET A N 1
ATOM 547 C CA . MET A 1 112 ? -4.80487 -20.20028 -23.33372 1.000 20.90297 138 MET A CA 1
ATOM 548 C C . MET A 1 112 ? -4.36590 -18.88226 -23.95793 1.000 22.38083 138 MET A C 1
ATOM 549 O O . MET A 1 112 ? -3.22683 -18.76213 -24.42429 1.000 22.21145 138 MET A O 1
ATOM 554 N N . THR A 1 113 ? -5.24971 -17.88626 -23.95506 1.000 19.98036 139 THR A N 1
ATOM 555 C CA . THR A 1 113 ? -4.90899 -16.58484 -24.53069 1.000 19.60668 139 THR A CA 1
ATOM 556 C C . THR A 1 113 ? -3.86001 -15.87454 -23.67746 1.000 22.81319 139 THR A C 1
ATOM 557 O O . THR A 1 113 ? -2.84479 -15.39034 -24.20030 1.000 24.46494 139 THR A O 1
ATOM 561 N N . VAL A 1 114 ? -4.06111 -15.84115 -22.35558 1.000 19.96684 140 VAL A N 1
ATOM 562 C CA . VAL A 1 114 ? -3.06186 -15.23106 -21.47656 1.000 20.48879 140 VAL A CA 1
ATOM 563 C C . VAL A 1 114 ? -1.73505 -15.98657 -21.55233 1.000 21.23813 140 VAL A C 1
ATOM 564 O O . VAL A 1 114 ? -0.65976 -15.37611 -21.55524 1.000 22.20765 140 VAL A O 1
ATOM 568 N N . GLN A 1 115 ? -1.78325 -17.32178 -21.59944 1.000 22.18419 141 GLN A N 1
ATOM 569 C CA . GLN A 1 115 ? -0.55683 -18.11470 -21.68511 1.000 25.57380 141 GLN A CA 1
ATOM 570 C C . GLN A 1 115 ? 0.25437 -17.74950 -22.92009 1.000 23.66556 141 GLN A C 1
ATOM 571 O O . GLN A 1 115 ? 1.48374 -17.60769 -22.85676 1.000 24.29953 141 GLN A O 1
ATOM 577 N N . ASP A 1 116 ? -0.41673 -17.62292 -24.06290 1.000 23.77474 142 ASP A N 1
ATOM 578 C CA . ASP A 1 116 ? 0.27214 -17.33671 -25.31408 1.000 24.52422 142 ASP A CA 1
ATOM 579 C C . ASP A 1 116 ? 0.66652 -15.86740 -25.41764 1.000 25.32385 142 ASP A C 1
ATOM 580 O O . ASP A 1 116 ? 1.67587 -15.54055 -26.05360 1.000 26.59837 142 ASP A O 1
ATOM 585 N N . MET A 1 117 ? -0.07529 -14.97414 -24.76670 1.000 22.75256 143 MET A N 1
ATOM 586 C CA . MET A 1 117 ? 0.32556 -13.57178 -24.76095 1.000 22.37781 143 MET A CA 1
ATOM 587 C C . MET A 1 117 ? 1.58870 -13.36479 -23.92324 1.000 24.26485 143 MET A C 1
ATOM 588 O O . MET A 1 117 ? 2.49596 -12.62659 -24.32605 1.000 21.78672 143 MET A O 1
ATOM 593 N N . LEU A 1 118 ? 1.68456 -14.03050 -22.77530 1.000 19.52582 144 LEU A N 1
ATOM 594 C CA . LEU A 1 118 ? 2.81433 -13.84214 -21.87292 1.000 22.61543 144 LEU A CA 1
ATOM 595 C C . LEU A 1 118 ? 3.91286 -14.88875 -22.03593 1.000 24.43160 144 LEU A C 1
ATOM 596 O O . LEU A 1 118 ? 4.96149 -14.77358 -21.37753 1.000 21.92728 144 LEU A O 1
ATOM 601 N N . ASP A 1 119 ? 3.70407 -15.90294 -22.88866 1.000 25.55573 145 ASP A N 1
ATOM 602 C CA . ASP A 1 119 ? 4.69201 -16.95899 -23.15159 1.000 27.46653 145 ASP A CA 1
ATOM 603 C C . ASP A 1 119 ? 5.03532 -17.73574 -21.88019 1.000 27.96930 145 ASP A C 1
ATOM 604 O O . ASP A 1 119 ? 6.20091 -18.00081 -21.58591 1.000 27.25054 145 ASP A O 1
ATOM 609 N N . ILE A 1 120 ? 4.01489 -18.08559 -21.10053 1.000 24.82202 146 ILE A N 1
ATOM 610 C CA . ILE A 1 120 ? 4.19044 -18.89880 -19.90384 1.000 27.15626 146 ILE A CA 1
ATOM 611 C C . ILE A 1 120 ? 3.07334 -19.92996 -19.84133 1.000 31.38682 146 ILE A C 1
ATOM 612 O O . ILE A 1 120 ? 2.02285 -19.78408 -20.46702 1.000 29.38872 146 ILE A O 1
ATOM 617 N N . LYS A 1 121 ? 3.30504 -20.98189 -19.06375 1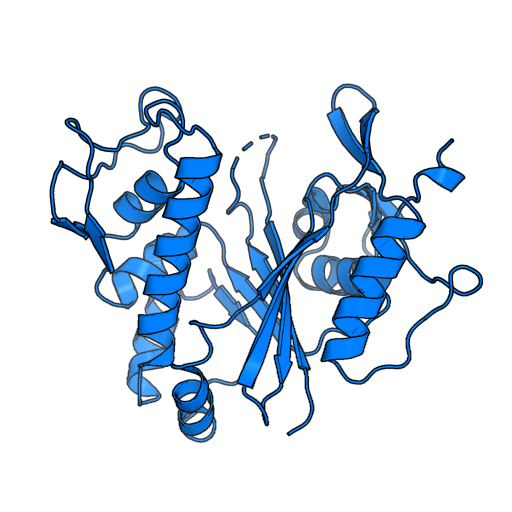.000 27.35717 147 LYS A N 1
ATOM 618 C CA . LYS A 1 121 ? 2.25771 -21.93651 -18.74241 1.000 29.69629 147 LYS A CA 1
ATOM 619 C C . LYS A 1 121 ? 1.67807 -21.56564 -17.38626 1.000 29.40461 147 LYS A C 1
ATOM 620 O O . LYS A 1 121 ? 2.42218 -21.40668 -16.41472 1.000 33.63245 147 LYS A O 1
ATOM 626 N N . ILE A 1 122 ? 0.35824 -21.41216 -17.32662 1.000 24.52616 148 ILE A N 1
ATOM 627 C CA . ILE A 1 12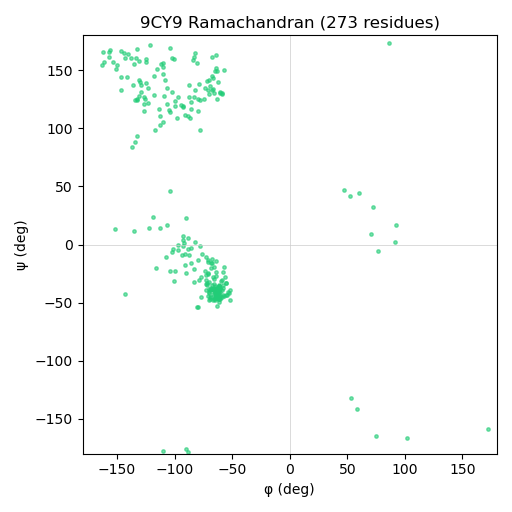2 ? -0.31804 -20.95884 -16.11830 1.000 25.39284 148 ILE A CA 1
ATOM 628 C C . ILE A 1 122 ? -0.62409 -22.16821 -15.24661 1.000 26.73581 148 ILE A C 1
ATOM 629 O O . ILE A 1 122 ? -1.25439 -23.12924 -15.69642 1.000 27.14984 148 ILE A O 1
ATOM 634 N N . ASP A 1 123 ? -0.19494 -22.11081 -13.99116 1.000 22.67222 149 ASP A N 1
ATOM 635 C CA . ASP A 1 123 ? -0.34354 -23.25043 -13.09329 1.000 26.24926 149 ASP A CA 1
ATOM 636 C C . ASP A 1 123 ? -1.75655 -23.35621 -12.52631 1.000 24.68983 149 ASP A C 1
ATOM 637 O O . ASP A 1 123 ? -2.38725 -24.41525 -12.61439 1.000 26.74183 149 ASP A O 1
ATOM 642 N N . LYS A 1 124 ? -2.25422 -22.28276 -11.93001 1.000 21.55006 150 LYS A N 1
ATOM 643 C CA . LYS A 1 124 ? -3.51264 -22.28500 -11.19521 1.000 23.47968 150 LYS A CA 1
ATOM 644 C C . LYS A 1 124 ? -4.44927 -21.20887 -11.73104 1.000 24.57209 150 LYS A C 1
ATOM 645 O O . LYS A 1 124 ? -4.02353 -20.23704 -12.35700 1.000 20.37106 150 LYS A O 1
ATOM 651 N N . TYR A 1 125 ? -5.73940 -21.37836 -11.44179 1.000 23.25288 151 TYR A N 1
ATOM 652 C CA . TYR A 1 125 ? -6.77540 -20.56136 -12.05777 1.000 23.16654 151 TYR A CA 1
ATOM 653 C C . TYR A 1 125 ? -7.90211 -20.34594 -11.05663 1.000 24.80168 151 TYR A C 1
ATOM 654 O O . TYR A 1 125 ? -8.34160 -21.30330 -10.41228 1.000 23.02943 151 TYR A O 1
ATOM 663 N N . VAL A 1 126 ? -8.34329 -19.09568 -10.92567 1.000 20.87027 152 VAL A N 1
ATOM 664 C CA . VAL A 1 126 ? -9.48726 -18.70101 -10.09913 1.000 23.65129 152 VAL A CA 1
ATOM 665 C C . VAL A 1 126 ? -10.37262 -17.77746 -10.91404 1.000 25.11597 152 VAL A C 1
ATOM 666 O O . VAL A 1 126 ? -9.90844 -16.73787 -11.39109 1.000 24.77155 152 VAL A O 1
ATOM 670 N N . GLN A 1 127 ? -11.65059 -18.12360 -11.04112 1.000 24.19098 153 GLN A N 1
ATOM 671 C CA . GLN A 1 127 ? -12.58662 -17.28660 -11.77436 1.000 23.04300 153 GLN A CA 1
ATOM 672 C C . GLN A 1 127 ? -13.76540 -16.95391 -10.86892 1.000 25.04055 153 GLN A C 1
ATOM 673 O O . GLN A 1 127 ? -14.20063 -17.79827 -10.08718 1.000 21.22824 153 GLN A O 1
ATOM 679 N N . ILE A 1 128 ? -14.22662 -15.70213 -10.91514 1.000 20.80655 154 ILE A N 1
ATOM 680 C CA . ILE A 1 128 ? -15.39034 -15.27442 -10.13859 1.000 21.74452 154 ILE A C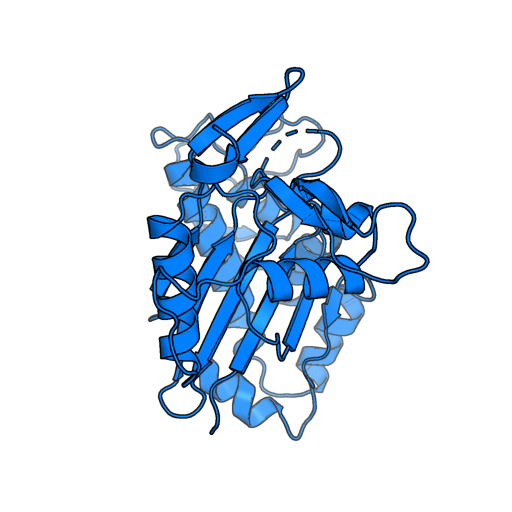A 1
ATOM 681 C C . ILE A 1 128 ? -16.07985 -14.14312 -10.88336 1.000 22.08085 154 ILE A C 1
ATOM 682 O O . ILE A 1 128 ? -15.44916 -13.40157 -11.63579 1.000 21.63366 154 ILE A O 1
ATOM 687 N N . ASN A 1 129 ? -17.39167 -14.02833 -10.70026 1.000 20.75961 155 ASN A N 1
ATOM 688 C CA . ASN A 1 129 ? -18.12959 -12.94598 -11.32182 1.000 23.76724 155 ASN A CA 1
ATOM 689 C C . ASN A 1 129 ? -18.59204 -11.96460 -10.24630 1.000 22.62250 155 ASN A C 1
ATOM 690 O O . ASN A 1 129 ? -18.28762 -12.11192 -9.05722 1.000 20.42266 155 ASN A O 1
ATOM 695 N N . MET A 1 130 ? -19.33273 -10.94619 -10.67814 1.000 22.25333 156 MET A N 1
ATOM 696 C CA . MET A 1 130 ? -19.77504 -9.90986 -9.75146 1.000 23.03315 156 MET A CA 1
ATOM 697 C C . MET A 1 130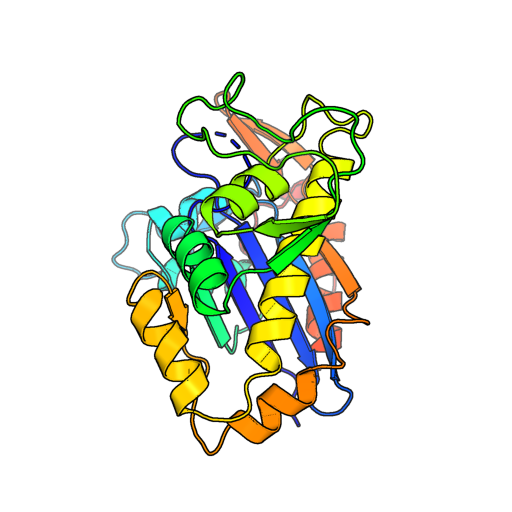 ? -20.73968 -10.47175 -8.71697 1.000 21.80087 156 MET A C 1
ATOM 698 O O . MET A 1 130 ? -20.66644 -10.11498 -7.53138 1.000 20.15685 156 MET A O 1
ATOM 703 N N . GLU A 1 131 ? -21.62722 -11.38021 -9.14041 1.000 24.19412 157 GLU A N 1
ATOM 704 C CA . GLU A 1 131 ? -22.55830 -12.00415 -8.20574 1.000 23.22746 157 GLU A CA 1
ATOM 705 C C . GLU A 1 131 ? -21.80195 -12.78206 -7.14015 1.000 19.93115 157 GLU A C 1
ATOM 706 O O . GLU A 1 131 ? -22.16587 -12.76130 -5.95677 1.000 21.06148 157 GLU A O 1
ATOM 712 N N . GLY A 1 132 ? -20.71775 -13.43739 -7.54058 1.000 19.17782 158 GLY A N 1
ATOM 713 C CA . GLY A 1 132 ? -19.94516 -14.22530 -6.60173 1.000 19.99003 158 GLY A CA 1
ATOM 714 C C . GLY A 1 132 ? -19.14484 -13.37123 -5.64609 1.000 19.23485 158 GLY A C 1
ATOM 715 O O . GLY A 1 132 ? -18.95551 -13.75506 -4.49484 1.000 19.14838 158 GLY A O 1
ATOM 716 N N . LEU A 1 133 ? -18.66012 -12.20644 -6.10143 1.000 18.53085 159 LEU A N 1
ATOM 717 C CA . LEU A 1 133 ? -17.92913 -11.32266 -5.19162 1.000 18.95723 159 LEU A CA 1
ATOM 718 C C . LEU A 1 133 ? -18.85048 -10.77787 -4.10933 1.000 18.54338 159 LEU A C 1
ATOM 719 O O . LEU A 1 133 ? -18.46201 -10.68913 -2.94057 1.000 19.07839 159 LEU A O 1
ATOM 724 N N . VAL A 1 134 ? -20.09239 -10.45470 -4.47031 1.000 19.19619 160 VAL A N 1
ATOM 725 C CA . VAL A 1 134 ? -21.07063 -10.02759 -3.46974 1.000 18.89427 160 VAL A CA 1
ATOM 726 C C . VAL A 1 134 ? -21.29204 -11.14208 -2.45930 1.000 20.83960 160 VAL A C 1
ATOM 727 O O . VAL A 1 134 ? -21.30142 -10.92040 -1.24377 1.000 18.05219 160 VAL A O 1
ATOM 731 N N . GLN A 1 135 ? -21.46687 -12.36801 -2.95320 1.000 16.44662 161 GLN A N 1
ATOM 732 C CA . GLN A 1 135 ? -21.69546 -13.49608 -2.06032 1.000 19.04158 161 GLN A CA 1
ATOM 733 C C . GLN A 1 135 ? -20.47814 -13.78421 -1.19468 1.000 16.99779 161 GLN A C 1
ATOM 734 O O . GLN A 1 135 ? -20.62460 -14.22971 -0.05205 1.000 20.17116 161 GLN A O 1
ATOM 740 N N . LEU A 1 136 ? -19.27452 -13.56797 -1.72392 1.000 18.28341 162 LEU A N 1
ATOM 741 C CA . LEU A 1 136 ? -18.06543 -13.83563 -0.94885 1.000 18.28536 162 LEU A CA 1
ATOM 742 C C . LEU A 1 136 ? -17.93924 -12.89208 0.23783 1.000 21.44372 162 LEU A C 1
ATOM 743 O O . LEU A 1 136 ? -17.53218 -13.29731 1.33096 1.000 19.56345 162 LEU A O 1
ATOM 748 N N . VAL A 1 137 ? -18.23191 -11.61247 0.02667 1.000 17.21829 163 VAL A N 1
ATOM 749 C CA . VAL A 1 137 ? -18.13809 -10.65948 1.12630 1.000 18.79540 163 VAL A CA 1
ATOM 750 C C . VAL A 1 137 ? -19.10258 -11.02822 2.24199 1.000 17.92838 163 VAL A C 1
ATOM 751 O O . VAL A 1 137 ? -18.75561 -10.97035 3.42482 1.000 21.04387 163 VAL A O 1
ATOM 755 N N . ASP A 1 138 ? -20.33878 -11.38342 1.89354 1.000 18.95581 164 ASP A N 1
ATOM 756 C CA . ASP A 1 138 ? -21.27766 -11.80768 2.92542 1.000 19.66304 164 ASP A CA 1
ATOM 757 C C . ASP A 1 138 ? -20.82222 -13.10914 3.59027 1.000 21.53711 164 ASP A C 1
ATOM 758 O O . ASP A 1 138 ? -20.97141 -13.27013 4.80637 1.000 24.07263 164 ASP A O 1
ATOM 763 N N . ALA A 1 139 ? -20.25960 -14.04714 2.80874 1.000 20.14990 165 ALA A N 1
ATOM 764 C CA . ALA A 1 139 ? -19.87634 -15.35095 3.34295 1.000 23.72700 165 ALA A CA 1
ATOM 765 C C . ALA A 1 139 ? -18.75217 -15.26603 4.37233 1.000 25.89898 165 ALA A C 1
ATOM 766 O O . ALA A 1 139 ? -18.68217 -16.11557 5.27176 1.000 22.98167 165 ALA A O 1
ATOM 768 N N . VAL A 1 140 ? -17.86370 -14.27528 4.26676 1.000 24.18080 166 VAL A N 1
ATOM 769 C CA . VAL A 1 140 ? -16.78104 -14.14200 5.24244 1.000 25.68773 166 VAL A CA 1
ATOM 770 C C . VAL A 1 140 ? -17.22869 -13.29101 6.42217 1.000 25.34834 166 VAL A C 1
ATOM 771 O O . VAL A 1 140 ? -16.43869 -13.01159 7.33241 1.000 25.41726 166 VAL A O 1
ATOM 775 N N . GLY A 1 141 ? -18.50519 -12.91383 6.44803 1.000 22.43408 167 GLY A N 1
ATOM 776 C CA . GLY A 1 141 ? -19.04418 -12.15659 7.55634 1.000 23.98223 167 GLY A CA 1
ATOM 777 C C . GLY A 1 141 ? -19.00023 -10.65690 7.37202 1.000 26.58884 167 GLY A C 1
ATOM 778 O O . GLY A 1 141 ? -19.13587 -9.92442 8.35748 1.000 26.16726 167 GLY A O 1
ATOM 779 N N . GLY A 1 142 ? -18.81351 -10.18392 6.14734 1.000 21.17846 168 GLY A N 1
ATOM 780 C CA . GLY A 1 142 ? -18.67794 -8.76362 5.88933 1.000 22.32532 168 GLY A CA 1
ATOM 781 C C . GLY A 1 142 ? -17.24027 -8.30038 6.05939 1.000 25.08525 168 GLY A C 1
ATOM 782 O O . GLY A 1 142 ? -16.34210 -9.04342 6.45964 1.000 22.49981 168 GLY A O 1
ATOM 783 N N . ILE A 1 143 ? -17.01385 -7.03669 5.71034 1.000 23.22081 169 ILE A N 1
ATOM 784 C CA . ILE A 1 143 ? -15.72572 -6.40587 5.94107 1.000 22.70416 169 ILE A CA 1
ATOM 785 C C . ILE A 1 143 ? -16.01542 -5.03997 6.54917 1.000 23.99129 169 ILE A C 1
ATOM 786 O O . ILE A 1 143 ? -17.12926 -4.51716 6.46452 1.000 24.94909 169 ILE A O 1
ATOM 791 N N . THR A 1 144 ? -15.00672 -4.47650 7.18724 1.000 21.23176 170 THR A N 1
ATOM 792 C CA . THR A 1 144 ? -15.14407 -3.18244 7.85126 1.000 21.10582 170 THR A CA 1
ATOM 793 C C . THR A 1 144 ? -14.37143 -2.12696 7.07311 1.000 24.49618 170 THR A C 1
ATOM 794 O O . THR A 1 144 ? -13.18356 -2.30874 6.76927 1.000 25.15770 170 THR A O 1
ATOM 798 N N . VAL A 1 145 ? -15.04415 -1.02490 6.73945 1.000 25.87204 171 VAL A N 1
ATOM 799 C CA . VAL A 1 145 ? -14.41045 0.09930 6.05988 1.000 23.14069 171 VAL A CA 1
ATOM 800 C C . VAL A 1 145 ? -14.81253 1.37730 6.76892 1.000 21.54695 171 VAL A C 1
ATOM 801 O O . VAL A 1 145 ? -15.75300 1.40980 7.56561 1.000 21.39317 171 VAL A O 1
ATOM 805 N N . THR A 1 146 ? -14.12647 2.45700 6.41336 1.000 24.08660 172 THR A N 1
ATOM 806 C CA . THR A 1 146 ? -14.44069 3.77898 6.93311 1.000 22.63918 172 THR A CA 1
ATOM 807 C C . THR A 1 146 ? -14.71495 4.69958 5.75461 1.000 23.38486 172 THR A C 1
ATOM 808 O O . THR A 1 146 ? -13.87496 4.83031 4.85481 1.000 27.15487 172 THR A O 1
ATOM 812 N N . ASN A 1 147 ? -15.90550 5.28176 5.73617 1.000 20.87371 173 ASN A N 1
ATOM 813 C CA . ASN A 1 147 ? -16.24865 6.36777 4.82009 1.000 21.48977 173 ASN A CA 1
ATOM 814 C C . ASN A 1 147 ? -15.81443 7.68790 5.45985 1.000 22.29955 173 ASN A C 1
ATOM 815 O O . ASN A 1 147 ? -16.42038 8.13761 6.43600 1.000 22.22463 173 ASN A O 1
ATOM 820 N N . HIS A 1 148 ? -14.76404 8.29997 4.90796 1.000 24.19835 174 HIS A N 1
ATOM 821 C CA . HIS A 1 148 ? -14.22479 9.57807 5.37877 1.000 27.40229 174 HIS A CA 1
ATOM 822 C C . HIS A 1 148 ? -14.91492 10.79960 4.78081 1.000 26.58713 174 HIS A C 1
ATOM 823 O O . HIS A 1 148 ? -14.55359 11.93370 5.13858 1.000 27.69443 174 HIS A O 1
ATOM 830 N N . PHE A 1 149 ? -15.87435 10.61810 3.87635 1.000 22.62398 175 PHE A N 1
ATOM 831 C CA . PHE A 1 149 ? -16.54908 11.75640 3.25768 1.000 26.28957 175 PHE A CA 1
ATOM 832 C C . PHE A 1 149 ? -17.66323 12.28186 4.16558 1.000 26.32172 175 PHE A C 1
ATOM 833 O O . PHE A 1 149 ? -18.07406 11.63602 5.12291 1.000 26.31982 175 PHE A O 1
ATOM 841 N N . ASP A 1 150 ? -18.14293 13.48730 3.86479 1.000 24.35776 176 ASP A N 1
ATOM 842 C CA . ASP A 1 150 ? -19.23971 14.09808 4.61219 1.000 22.82832 176 ASP A CA 1
ATOM 843 C C . ASP A 1 150 ? -20.60897 13.75469 4.03064 1.000 24.33814 176 ASP A C 1
ATOM 844 O O . ASP A 1 150 ? -21.57816 14.49366 4.24828 1.000 29.04919 176 ASP A O 1
ATOM 849 N N . PHE A 1 151 ? -20.69996 12.65702 3.29408 1.000 22.59261 177 PHE A N 1
ATOM 850 C CA . PHE A 1 151 ? -21.93447 12.20028 2.67009 1.000 19.39629 177 PHE A CA 1
ATOM 851 C C . PHE A 1 151 ? -21.79893 10.69416 2.45229 1.000 21.53470 177 PHE A C 1
ATOM 852 O O . PHE A 1 151 ? -20.69226 10.15135 2.55140 1.000 20.90865 177 PHE A O 1
ATOM 860 N N . PRO A 1 152 ? -22.88932 9.99979 2.12453 1.000 19.64922 178 PRO A N 1
ATOM 861 C CA . PRO A 1 152 ? -22.77595 8.55992 1.82395 1.000 22.98124 178 PRO A CA 1
ATOM 862 C C . PRO A 1 152 ? -22.00618 8.29245 0.54371 1.000 21.90749 178 PRO A C 1
ATOM 863 O O . PRO A 1 152 ? -22.09726 9.03142 -0.44146 1.000 19.82180 178 PRO A O 1
ATOM 867 N N . ILE A 1 153 ? -21.26376 7.19217 0.54974 1.000 21.05277 179 ILE A N 1
ATOM 868 C CA . ILE A 1 153 ? -20.68146 6.66329 -0.67716 1.000 20.43819 179 ILE A CA 1
ATOM 869 C C . ILE A 1 153 ? -21.78019 5.89914 -1.41327 1.000 23.22495 179 ILE A C 1
ATOM 870 O O . ILE A 1 153 ? -22.27991 4.89126 -0.91659 1.000 20.16477 179 ILE A O 1
ATOM 875 N N . SER A 1 154 ? -22.16893 6.38453 -2.59089 1.000 19.53117 180 SER A N 1
ATOM 876 C CA . SER A 1 154 ? -23.23582 5.76501 -3.36897 1.000 20.78862 180 SER A CA 1
ATOM 877 C C . SER A 1 154 ? -23.05193 6.15885 -4.82403 1.000 23.23689 180 SER A C 1
ATOM 878 O O . SER A 1 154 ? -22.36439 7.12967 -5.13173 1.000 24.32901 180 SER A O 1
ATOM 881 N N . ILE A 1 155 ? -23.68630 5.40077 -5.72252 1.000 23.91721 181 ILE A N 1
ATOM 882 C CA . ILE A 1 155 ? -23.44951 5.60881 -7.14540 1.000 22.27945 181 ILE A CA 1
ATOM 883 C C . ILE A 1 155 ? -24.73685 5.60569 -7.96467 1.000 23.92361 181 ILE A C 1
ATOM 884 O O . ILE A 1 155 ? -24.67142 5.62571 -9.20144 1.000 25.34309 181 ILE A O 1
ATOM 889 N N . GLU A 1 156 ? -25.90612 5.66104 -7.30984 1.000 23.65126 182 GLU A N 1
ATOM 890 C CA . GLU A 1 156 ? -27.13930 5.39404 -8.04970 1.000 23.73015 182 GLU A CA 1
ATOM 891 C C . GLU A 1 156 ? -27.37192 6.45324 -9.12175 1.000 27.36398 182 GLU A C 1
ATOM 892 O O . GLU A 1 156 ? -28.08999 6.20010 -10.09583 1.000 25.55154 182 GLU A O 1
ATOM 898 N N . GLU A 1 157 ? -26.84535 7.67317 -8.91904 1.000 24.15643 183 GLU A N 1
ATOM 899 C CA . GLU A 1 157 ? -27.03022 8.72076 -9.91915 1.000 24.43524 183 GLU A CA 1
ATOM 900 C C . GLU A 1 157 ? -26.39696 8.32770 -11.24288 1.000 29.32048 183 GLU A C 1
ATOM 901 O O . GLU A 1 157 ? -26.93513 8.64515 -12.31005 1.000 27.25218 183 GLU A O 1
ATOM 907 N N . HIS A 1 158 ? -25.26565 7.62828 -11.18840 1.000 26.56778 184 HIS A N 1
ATOM 908 C CA . HIS A 1 158 ? -24.47093 7.28371 -12.35374 1.000 27.78751 184 HIS A CA 1
ATOM 909 C C . HIS A 1 158 ? -24.69467 5.85998 -12.82280 1.000 30.31363 184 HIS A C 1
ATOM 910 O O . HIS A 1 158 ? -24.61984 5.60044 -14.02789 1.000 31.71670 184 HIS A O 1
ATOM 917 N N . GLU A 1 159 ? -24.98979 4.94141 -11.90221 1.000 27.64343 185 GLU A N 1
ATOM 918 C CA . GLU A 1 159 ? -25.25559 3.53702 -12.22746 1.000 30.13880 185 GLU A CA 1
ATOM 919 C C . GLU A 1 159 ? -26.50051 3.11751 -11.45635 1.000 28.23944 185 GLU A C 1
ATOM 920 O O . GLU A 1 159 ? -26.40962 2.60218 -10.33256 1.000 31.48197 185 GLU A O 1
ATOM 926 N N . PRO A 1 160 ? -27.68469 3.31952 -12.03764 1.000 26.59026 186 PRO A N 1
ATOM 927 C CA . PRO A 1 160 ? -28.93169 3.22073 -11.25985 1.000 31.22369 186 PRO A CA 1
ATOM 928 C C . PRO A 1 160 ? -29.28668 1.82243 -10.77351 1.000 30.15911 186 PRO A C 1
ATOM 929 O O . PRO A 1 160 ? -30.15416 1.69550 -9.90236 1.000 32.46640 186 PRO A O 1
ATOM 933 N N . GLU A 1 161 ? -28.69171 0.77394 -11.31194 1.000 32.42771 187 GLU A N 1
ATOM 934 C CA . GLU A 1 161 ? -29.01307 -0.54142 -10.76890 1.000 37.67253 187 GLU A CA 1
ATOM 935 C C . GLU A 1 161 ? -28.34279 -0.82394 -9.42996 1.000 35.39713 187 GLU A C 1
ATOM 936 O O . GLU A 1 161 ? -28.65703 -1.84511 -8.80863 1.000 35.97928 187 GLU A O 1
ATOM 942 N N . PHE A 1 162 ? -27.43077 0.03928 -8.97937 1.000 30.83390 188 PHE A N 1
ATOM 943 C CA . PHE A 1 162 ? -26.72626 -0.11463 -7.70808 1.000 27.72864 188 PHE A CA 1
ATOM 944 C C . PHE A 1 162 ? -27.23315 0.96254 -6.76207 1.000 29.54888 188 PHE A C 1
ATOM 945 O O . PHE A 1 162 ? -26.89946 2.14328 -6.91693 1.000 26.76025 188 PHE A O 1
ATOM 953 N N . THR A 1 163 ? -28.05704 0.55748 -5.79312 1.000 25.87981 189 THR A N 1
ATOM 954 C CA . THR A 1 163 ? -28.66217 1.49271 -4.85860 1.000 27.49273 189 THR A CA 1
ATOM 955 C C . THR A 1 163 ? -28.06958 1.42872 -3.45618 1.000 28.56735 189 THR A C 1
ATOM 956 O O . THR A 1 163 ? -28.37494 2.30942 -2.64826 1.000 25.06843 189 THR A O 1
ATOM 960 N N . ALA A 1 164 ? -27.24806 0.42401 -3.14337 1.000 23.31757 190 ALA A N 1
ATOM 961 C CA . ALA A 1 164 ? -26.66477 0.32913 -1.80982 1.000 22.28846 190 ALA A CA 1
ATOM 962 C C . ALA A 1 164 ? -25.74245 1.51633 -1.54422 1.000 24.24779 190 ALA A C 1
ATOM 963 O O . ALA A 1 164 ? -25.32808 2.24223 -2.45696 1.000 23.49371 190 ALA A O 1
ATOM 965 N N . SER A 1 165 ? -25.43287 1.72916 -0.27048 1.000 24.46641 191 SER A N 1
ATOM 966 C CA . SER A 1 165 ? -24.61238 2.87715 0.09344 1.000 22.82527 191 SER A CA 1
ATOM 967 C C . SER A 1 165 ? -23.92780 2.62178 1.42930 1.000 22.37783 191 SER A C 1
ATOM 968 O O . SER A 1 165 ? -24.29489 1.71941 2.18410 1.000 24.28543 191 SER A O 1
ATOM 971 N N . VAL A 1 166 ? -22.92937 3.45340 1.71360 1.000 23.87645 192 VAL A N 1
ATOM 972 C CA . VAL A 1 166 ? -22.14785 3.38053 2.94033 1.000 20.49279 192 VAL A CA 1
ATOM 973 C C . VAL A 1 166 ? -22.19150 4.75879 3.58962 1.000 22.57385 192 VAL A C 1
ATOM 974 O O . VAL A 1 166 ? -21.71617 5.74150 3.00594 1.000 19.22274 192 VAL A O 1
ATOM 978 N N . GLU A 1 167 ? -22.80990 4.83871 4.76666 1.000 24.18367 193 GLU A N 1
ATOM 979 C CA . GLU A 1 167 ? -22.91117 6.10192 5.47876 1.000 24.22886 193 GLU A CA 1
ATOM 980 C C . GLU A 1 167 ? -21.53515 6.55754 5.95736 1.000 24.58658 193 GLU A C 1
ATOM 981 O O . GLU A 1 167 ? -20.59802 5.76264 6.02664 1.000 21.83697 193 GLU A O 1
ATOM 987 N N . PRO A 1 168 ? -21.38271 7.84475 6.28289 1.000 22.52887 194 PRO A N 1
ATOM 988 C CA . PRO A 1 168 ? -20.11626 8.30184 6.86981 1.000 20.80250 194 PRO A CA 1
ATOM 989 C C . PRO A 1 168 ? -19.78499 7.52888 8.13628 1.000 21.43209 194 PRO A C 1
ATOM 990 O O . PRO A 1 168 ? -20.67146 7.11023 8.87833 1.000 22.14613 194 PRO A O 1
ATOM 994 N N . GLY A 1 169 ? -18.49499 7.38332 8.38897 1.000 21.63059 195 GLY A N 1
ATOM 995 C CA . GLY A 1 169 ? -18.01022 6.69260 9.56727 1.000 22.87120 195 GLY A CA 1
ATOM 996 C C . GLY A 1 169 ? -17.53972 5.28781 9.24071 1.000 23.66711 195 GLY A C 1
ATOM 997 O O . GLY A 1 169 ? -17.35165 4.90856 8.08223 1.000 21.81501 195 GLY A O 1
ATOM 998 N N . THR A 1 170 ? -17.35052 4.50067 10.29977 1.000 21.10059 196 THR A N 1
ATOM 999 C CA . THR A 1 170 ? -16.84477 3.14080 10.17967 1.000 23.13804 196 THR A CA 1
ATOM 1000 C C . THR A 1 170 ? -17.99386 2.14576 10.31087 1.000 23.68891 196 THR A C 1
ATOM 1001 O O . THR A 1 170 ? -18.79671 2.23641 11.24355 1.000 23.15607 196 THR A O 1
ATOM 1005 N N . HIS A 1 171 ? -18.06326 1.18733 9.38200 1.000 25.55115 197 HIS A N 1
ATOM 1006 C CA . HIS A 1 171 ? -19.21153 0.29689 9.28256 1.000 23.95672 197 HIS A CA 1
ATOM 1007 C C . HIS A 1 171 ? -18.75978 -1.07941 8.80994 1.000 23.70732 197 HIS A C 1
ATOM 1008 O O . HIS A 1 171 ? -17.84855 -1.19401 7.97930 1.000 21.73123 197 HIS A O 1
ATOM 1015 N N . LYS A 1 172 ? -19.40061 -2.11868 9.33673 1.000 20.83703 198 LYS A N 1
ATOM 1016 C CA . LYS A 1 172 ? -19.26650 -3.46000 8.77259 1.000 21.29538 198 LYS A CA 1
ATOM 1017 C C . LYS A 1 172 ? -20.27940 -3.59681 7.64311 1.000 22.43760 198 LYS A C 1
ATOM 1018 O O . LYS A 1 172 ? -21.48849 -3.52724 7.88590 1.000 24.73813 198 LYS A O 1
ATOM 1024 N N . ILE A 1 173 ? -19.80030 -3.78968 6.41470 1.000 23.28599 199 ILE A N 1
ATOM 1025 C CA . ILE A 1 173 ? -20.66514 -3.65386 5.24862 1.000 21.01932 199 ILE A CA 1
ATOM 1026 C C . ILE A 1 173 ? -20.88358 -5.01203 4.59757 1.000 21.78329 199 ILE A C 1
ATOM 1027 O O . ILE A 1 173 ? -20.07507 -5.93560 4.74101 1.000 21.28672 199 ILE A O 1
ATOM 1032 N N . ASN A 1 174 ? -22.01078 -5.13358 3.88582 1.000 20.59777 200 ASN A N 1
ATOM 1033 C CA . ASN A 1 174 ? -22.33290 -6.34798 3.14699 1.000 22.22175 200 ASN A CA 1
ATOM 1034 C C . ASN A 1 174 ? -21.74795 -6.29149 1.73326 1.000 23.63222 200 ASN A C 1
ATOM 1035 O O . ASN A 1 174 ? -21.08564 -5.32773 1.34251 1.000 21.52340 200 ASN A O 1
ATOM 1040 N N . GLY A 1 175 ? -21.99948 -7.34767 0.94996 1.000 20.27619 201 GLY A N 1
ATOM 1041 C CA . GLY A 1 175 ? -21.42787 -7.42554 -0.38853 1.000 20.54651 201 GLY A CA 1
ATOM 1042 C C . GLY A 1 175 ? -21.93844 -6.37330 -1.36259 1.000 21.28614 201 GLY A C 1
ATOM 1043 O O . GLY A 1 175 ? -21.17576 -5.87225 -2.19160 1.000 19.90606 201 GLY A O 1
ATOM 1044 N N . GLU A 1 176 ? -23.24241 -6.06708 -1.32590 1.000 22.51907 202 GLU A N 1
ATOM 1045 C CA . GLU A 1 176 ? -23.76585 -5.03687 -2.21973 1.000 21.24973 202 GLU A CA 1
ATOM 1046 C C . GLU A 1 176 ? -23.16252 -3.67749 -1.88826 1.000 20.74660 202 GLU A C 1
ATOM 1047 O O . GLU A 1 176 ? -22.86969 -2.88762 -2.78754 1.000 21.38218 202 GLU A O 1
ATOM 1053 N N . GLN A 1 177 ? -22.96220 -3.40358 -0.60349 1.000 19.24647 203 GLN A N 1
ATOM 1054 C CA . GLN A 1 177 ? -22.31698 -2.15699 -0.19591 1.000 23.35567 203 GLN A CA 1
ATOM 1055 C C . GLN A 1 177 ? -20.85886 -2.14362 -0.62917 1.000 23.72306 203 GLN A C 1
ATOM 1056 O O . GLN A 1 177 ? -20.34238 -1.10949 -1.06126 1.000 19.82819 203 GLN A O 1
ATOM 1062 N N . ALA A 1 178 ? -20.19062 -3.29474 -0.53787 1.000 19.65131 204 ALA A N 1
ATOM 1063 C CA . ALA A 1 178 ? -18.78523 -3.39075 -0.92637 1.000 18.02958 204 ALA A CA 1
ATOM 1064 C C . ALA A 1 178 ? -18.60261 -3.14285 -2.41179 1.000 19.40485 204 ALA A C 1
ATOM 1065 O O . ALA A 1 178 ? -17.60050 -2.54314 -2.81527 1.000 23.38581 204 ALA A O 1
ATOM 1067 N N . LEU A 1 179 ? -19.56085 -3.58416 -3.23209 1.000 21.67106 205 LEU A N 1
ATOM 1068 C CA . LEU A 1 179 ? -19.50623 -3.32156 -4.66377 1.000 22.30186 205 LEU A CA 1
ATOM 1069 C C . LEU A 1 179 ? -19.56761 -1.82097 -4.92467 1.000 26.75458 205 LEU A C 1
ATOM 1070 O O . LEU A 1 179 ? -18.76230 -1.27903 -5.68543 1.000 23.36043 205 LEU A O 1
ATOM 1075 N N . VAL A 1 180 ? -20.50422 -1.13511 -4.26854 1.000 23.15592 206 VAL A N 1
ATOM 1076 C CA . VAL A 1 180 ? -20.63665 0.31707 -4.41803 1.000 22.62025 206 VAL A CA 1
ATOM 1077 C C . VAL A 1 180 ? -19.39000 1.03122 -3.91021 1.000 23.58953 206 VAL A C 1
ATOM 1078 O O . VAL A 1 180 ? -18.87793 1.95797 -4.55179 1.000 22.52864 206 VAL A O 1
ATOM 1082 N N . TYR A 1 181 ? -18.90329 0.62828 -2.74053 1.000 20.42866 207 TYR A N 1
ATOM 1083 C CA . TYR A 1 181 ? -17.69255 1.21137 -2.16127 1.000 22.65729 207 TYR A CA 1
ATOM 1084 C C . TYR A 1 181 ? -16.48016 1.07353 -3.08436 1.000 24.52904 207 TYR A C 1
ATOM 1085 O O . TYR A 1 181 ? -15.62216 1.96177 -3.11825 1.000 26.93722 207 TYR A O 1
ATOM 1094 N N . SER A 1 182 ? -16.37401 -0.02474 -3.83132 1.000 24.06437 208 SER A N 1
ATOM 1095 C CA . SER A 1 182 ? -15.22470 -0.17431 -4.71828 1.000 25.13020 208 SER A CA 1
ATOM 1096 C C . SER A 1 182 ? -15.43928 0.45074 -6.09550 1.000 29.13276 208 SER A C 1
ATOM 1097 O O . SER A 1 182 ? -14.47937 0.54743 -6.86787 1.000 31.72425 208 SER A O 1
ATOM 1100 N N . ARG A 1 183 ? -16.66193 0.89059 -6.42084 1.000 27.45808 209 ARG A N 1
ATOM 1101 C CA . ARG A 1 183 ? -16.94726 1.49230 -7.71752 1.000 27.57690 209 ARG A CA 1
ATOM 1102 C C . ARG A 1 183 ? -17.09689 3.00920 -7.70630 1.000 29.55212 209 ARG A C 1
ATOM 1103 O O . ARG A 1 183 ? -16.91077 3.62278 -8.76188 1.000 28.66371 209 ARG A O 1
ATOM 1111 N N . MET A 1 184 ? -17.42433 3.63538 -6.57094 1.000 26.69325 210 MET A N 1
ATOM 1112 C CA . MET A 1 184 ? -17.69596 5.07680 -6.59458 1.000 25.40397 210 MET A CA 1
ATOM 1113 C C . MET A 1 184 ? -16.46728 5.86544 -7.02586 1.000 28.30903 210 MET A C 1
ATOM 1114 O O . MET A 1 184 ? -15.34762 5.58613 -6.59967 1.000 27.38840 210 MET A O 1
ATOM 1119 N N . ARG A 1 185 ? -16.69535 6.90071 -7.84509 1.000 29.22450 211 ARG A N 1
ATOM 1120 C CA . ARG A 1 185 ? -15.59770 7.65359 -8.44078 1.000 31.78528 211 ARG A CA 1
ATOM 1121 C C . ARG A 1 185 ? -15.91384 9.14408 -8.53312 1.000 31.95877 211 ARG A C 1
ATOM 1122 O O . ARG A 1 185 ? -15.05904 9.98054 -8.22867 1.000 29.42700 211 ARG A O 1
ATOM 1130 N N . TYR A 1 186 ? -17.14280 9.48236 -8.93103 1.000 25.23563 212 TYR A N 1
ATOM 1131 C CA . TYR A 1 186 ? -17.44601 10.86537 -9.28863 1.000 32.76541 212 TYR A CA 1
ATOM 1132 C C . TYR A 1 186 ? -17.54702 11.78381 -8.07931 1.000 30.26783 212 TYR A C 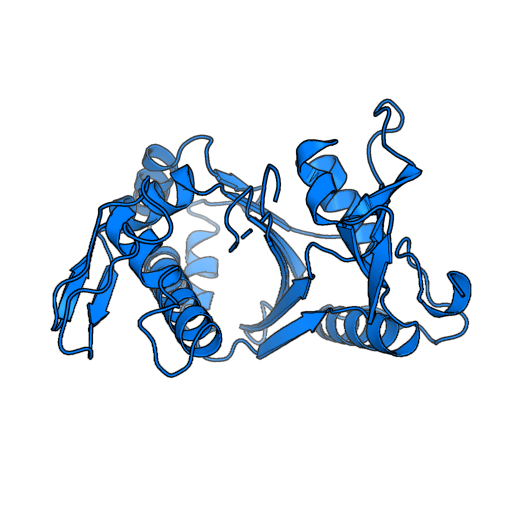1
ATOM 1133 O O . TYR A 1 186 ? -17.37815 12.99505 -8.23120 1.000 32.17975 212 TYR A O 1
ATOM 1142 N N . ASP A 1 187 ? -17.81615 11.25055 -6.89020 1.000 29.60999 213 ASP A N 1
ATOM 1143 C CA . ASP A 1 187 ? -17.85550 12.06441 -5.68331 1.000 27.54437 213 ASP A CA 1
ATOM 1144 C C . ASP A 1 187 ? -16.51199 12.10125 -4.96655 1.000 30.27050 213 ASP A C 1
ATOM 1145 O O . ASP A 1 187 ? -16.40475 12.70593 -3.89552 1.000 28.26592 213 ASP A O 1
ATOM 1150 N N . ASP A 1 188 ? -15.48560 11.48548 -5.54030 1.000 31.34939 214 ASP A N 1
ATOM 1151 C CA . ASP A 1 188 ? -14.15567 11.44240 -4.94769 1.000 34.40595 214 ASP A CA 1
ATOM 1152 C C . ASP A 1 188 ? -13.28130 12.48884 -5.61455 1.000 36.76480 214 ASP A C 1
ATOM 1153 O O . ASP A 1 188 ? -13.13111 12.45341 -6.84464 1.000 36.96369 214 ASP A O 1
ATOM 1158 N N . PRO A 1 189 ? -12.68720 13.42015 -4.86672 1.000 36.95476 215 PRO A N 1
ATOM 1159 C CA . PRO A 1 189 ? -11.79344 14.40680 -5.50101 1.000 40.65306 215 PRO A CA 1
ATOM 1160 C C . PRO A 1 189 ? -10.65509 13.77232 -6.28103 1.000 44.39405 215 PRO A C 1
ATOM 1161 O O . PRO A 1 189 ? -10.17675 14.36402 -7.25774 1.000 44.01781 215 PRO A O 1
ATOM 1165 N N . ASP A 1 190 ? -10.21815 12.57670 -5.89102 1.000 41.78918 216 ASP A N 1
ATOM 1166 C CA . ASP A 1 190 ? -9.13091 11.88435 -6.56459 1.000 43.23933 216 ASP A CA 1
ATOM 1167 C C . ASP A 1 190 ? -9.62041 10.93568 -7.65286 1.000 46.94162 216 ASP A C 1
ATOM 1168 O O . ASP A 1 190 ? -8.81564 10.17512 -8.20140 1.000 49.60825 216 ASP A O 1
ATOM 1173 N N . GLY A 1 191 ? -10.91480 10.96138 -7.96883 1.000 43.90565 217 GLY A N 1
ATOM 1174 C CA . GLY A 1 191 ? -11.41777 10.28563 -9.15183 1.000 42.05096 217 GLY A CA 1
ATOM 1175 C C . GLY A 1 191 ? -11.12244 8.80369 -9.14244 1.000 46.35941 217 GLY A C 1
ATOM 1176 O O . GLY A 1 191 ? -11.16537 8.14455 -8.09840 1.000 45.60543 217 GLY A O 1
ATOM 1177 N N . ASP A 1 192 ? -10.79432 8.26928 -10.32400 1.000 46.30952 218 ASP A N 1
ATOM 1178 C CA . ASP A 1 192 ? -10.58034 6.83359 -10.46475 1.000 49.51692 218 ASP A CA 1
ATOM 1179 C C . ASP A 1 192 ? -9.38766 6.34560 -9.65014 1.000 49.99301 218 ASP A C 1
ATOM 1180 O O . ASP A 1 192 ? -9.25788 5.13824 -9.43945 1.000 51.44886 218 ASP A O 1
ATOM 1185 N N . TYR A 1 193 ? -8.52976 7.24702 -9.16821 1.000 57.38449 219 TYR A N 1
ATOM 1186 C CA . TYR A 1 193 ? -7.42756 6.83829 -8.30209 1.000 58.72899 219 TYR A CA 1
ATOM 1187 C C . TYR A 1 193 ? -7.91021 6.54792 -6.88841 1.000 59.54496 219 TYR A C 1
ATOM 1188 O O . TYR A 1 193 ? -7.51106 5.54673 -6.28436 1.000 61.52423 219 TYR A O 1
ATOM 1197 N N . GLY A 1 194 ? -8.75668 7.42060 -6.33940 1.000 49.92102 220 GLY A N 1
ATOM 1198 C CA . GLY A 1 194 ? -9.43645 7.08552 -5.10060 1.000 46.56368 220 GLY A CA 1
ATOM 1199 C C . GLY A 1 194 ? -10.25147 5.81208 -5.22076 1.000 41.96513 220 GLY A C 1
ATOM 1200 O O . GLY A 1 194 ? -10.30709 5.00983 -4.28655 1.000 41.58753 220 GLY A O 1
ATOM 1201 N N . ARG A 1 195 ? -10.88242 5.60114 -6.38015 1.000 40.86047 221 ARG A N 1
ATOM 1202 C CA . ARG A 1 195 ? -11.67035 4.39024 -6.58987 1.000 39.83034 221 ARG A CA 1
ATOM 1203 C C . ARG A 1 195 ? -10.78768 3.14508 -6.57459 1.000 44.26488 221 ARG A C 1
ATOM 1204 O O . ARG A 1 195 ? -11.11755 2.14696 -5.91889 1.000 38.90922 221 ARG A O 1
ATOM 1212 N N . GLN A 1 196 ? -9.65602 3.18380 -7.28694 1.000 43.05492 222 GLN A N 1
ATOM 1213 C CA . GLN A 1 196 ? -8.76605 2.02539 -7.30296 1.000 46.46563 222 GLN A CA 1
ATOM 1214 C C . GLN A 1 196 ? -8.25330 1.70500 -5.90578 1.000 43.87356 222 GLN A C 1
ATOM 1215 O O . GLN A 1 196 ? -8.08542 0.53085 -5.55015 1.000 42.97237 222 GLN A O 1
ATOM 1221 N N . LYS A 1 197 ? -8.00802 2.73588 -5.09680 1.000 42.42656 223 LYS A N 1
ATOM 1222 C CA . LYS A 1 197 ? -7.55385 2.51930 -3.72820 1.000 42.00464 223 LYS A CA 1
ATOM 1223 C C . LYS A 1 197 ? -8.61613 1.79894 -2.90110 1.000 40.34152 223 LYS A C 1
ATOM 1224 O O . LYS A 1 197 ? -8.31181 0.84607 -2.17059 1.000 38.45891 223 LYS A O 1
ATOM 1230 N N . ARG A 1 198 ? -9.87589 2.23662 -3.01170 1.000 36.70195 224 ARG A N 1
ATOM 1231 C CA . ARG A 1 198 ? -10.95297 1.60020 -2.25914 1.000 36.29710 224 ARG A CA 1
ATOM 1232 C C . ARG A 1 198 ? -11.21122 0.18094 -2.75090 1.000 36.41877 224 ARG A C 1
ATOM 1233 O O . ARG A 1 198 ? -11.48640 -0.71885 -1.94886 1.000 35.18242 224 ARG A O 1
ATOM 1241 N N . GLN A 1 199 ? -11.13766 -0.04636 -4.06101 1.000 34.88511 225 GLN A N 1
ATOM 1242 C CA . GLN A 1 199 ? -11.28408 -1.40932 -4.56210 1.000 37.13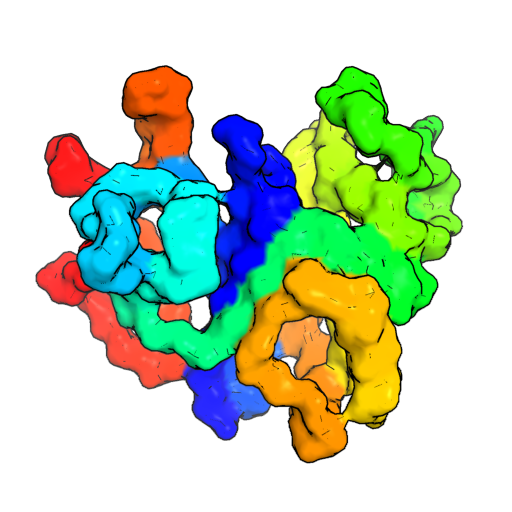114 225 GLN A CA 1
ATOM 1243 C C . GLN A 1 199 ? -10.15604 -2.30473 -4.05984 1.000 37.62993 225 GLN A C 1
ATOM 1244 O O . GLN A 1 199 ? -10.39289 -3.45098 -3.65850 1.000 37.25347 225 GLN A O 1
ATOM 1250 N N . ARG A 1 200 ? -8.92446 -1.79025 -4.06679 1.000 37.69442 226 ARG A N 1
ATOM 1251 C CA . ARG A 1 200 ? -7.79593 -2.51849 -3.49204 1.000 38.49914 226 ARG A CA 1
ATOM 1252 C C . ARG A 1 200 ? -8.04415 -2.85918 -2.02922 1.000 36.90808 226 ARG A C 1
ATOM 1253 O O . ARG A 1 200 ? -7.76679 -3.98377 -1.58973 1.000 36.67838 226 ARG A O 1
ATOM 1261 N N . GLU A 1 201 ? -8.54761 -1.89271 -1.25268 1.000 36.12775 227 GLU A N 1
ATOM 1262 C CA . GLU A 1 201 ? -8.85703 -2.15416 0.14910 1.000 36.03315 227 GLU A CA 1
ATOM 1263 C C . GLU A 1 201 ? -9.85178 -3.29955 0.29397 1.000 31.29474 227 GLU A C 1
ATOM 1264 O O . GLU A 1 201 ? -9.69133 -4.16400 1.16724 1.000 30.99742 227 GLU A O 1
ATOM 1270 N N . VAL A 1 202 ? -10.89471 -3.31755 -0.53893 1.000 31.75194 228 VAL A N 1
ATOM 1271 C CA . VAL A 1 202 ? -11.93996 -4.32972 -0.38875 1.000 33.07360 228 VAL A CA 1
ATOM 1272 C C . VAL A 1 202 ? -11.38830 -5.71473 -0.69234 1.000 33.82569 228 VAL A C 1
ATOM 1273 O O . VAL A 1 202 ? -11.62969 -6.66952 0.05524 1.000 30.02369 228 VAL A O 1
ATOM 1277 N N . ILE A 1 203 ? -10.66667 -5.85560 -1.80865 1.000 33.00325 229 ILE A N 1
ATOM 1278 C CA . ILE A 1 203 ? -10.12968 -7.17125 -2.16242 1.000 36.22430 229 ILE A CA 1
ATOM 1279 C C . ILE A 1 203 ? -9.12426 -7.62547 -1.11771 1.000 32.80677 229 ILE A C 1
ATOM 1280 O O . ILE A 1 203 ? -9.09626 -8.80034 -0.73001 1.000 34.37380 229 ILE A O 1
ATOM 1285 N N . SER A 1 204 ? -8.28807 -6.70533 -0.64247 1.000 33.89982 230 SER A N 1
ATOM 1286 C CA . SER A 1 204 ? -7.31731 -7.06763 0.37780 1.000 34.69369 230 SER A CA 1
ATOM 1287 C C . SER A 1 204 ? -8.01423 -7.57157 1.63753 1.000 35.06829 230 SER A C 1
ATOM 1288 O O . SER A 1 204 ? -7.62781 -8.60201 2.20160 1.000 31.89658 230 SER A O 1
ATOM 1291 N N . LYS A 1 205 ? -9.07416 -6.87853 2.07221 1.000 31.00258 231 LYS A N 1
ATOM 1292 C CA . LYS A 1 205 ? -9.75512 -7.27033 3.30539 1.000 32.16606 231 LYS A CA 1
ATOM 1293 C C . LYS A 1 205 ? -10.51497 -8.58217 3.14908 1.000 31.46024 231 LYS A C 1
ATOM 1294 O O . LYS A 1 205 ? -10.61287 -9.35861 4.10730 1.000 28.32961 231 LYS A O 1
ATOM 1300 N N . VAL A 1 206 ? -11.04333 -8.85848 1.95707 1.000 29.19676 232 VAL A N 1
ATOM 1301 C CA . VAL A 1 206 ? -11.68010 -10.15044 1.73362 1.000 33.10708 232 VAL A CA 1
ATOM 1302 C C . VAL A 1 206 ? -10.63629 -11.26460 1.71695 1.000 29.89541 232 VAL A C 1
ATOM 1303 O O . VAL A 1 206 ? -10.82439 -12.31257 2.33977 1.000 30.81879 232 VAL A O 1
ATOM 1307 N N . LEU A 1 207 ? -9.51852 -11.05575 1.01248 1.000 32.03947 233 LEU A N 1
ATOM 1308 C CA . LEU A 1 207 ? -8.47419 -12.08041 0.97376 1.000 33.21630 233 LEU A CA 1
ATOM 1309 C C . LEU A 1 207 ? -7.91448 -12.34997 2.36278 1.000 32.86847 233 LEU A C 1
ATOM 1310 O O . LEU A 1 207 ? -7.58153 -13.49385 2.69501 1.000 31.34004 233 LEU A O 1
ATOM 1315 N N . LYS A 1 208 ? -7.80589 -11.31021 3.19049 1.000 31.68940 234 LYS A N 1
ATOM 1316 C CA . LYS A 1 208 ? -7.31251 -11.50616 4.54726 1.000 31.50561 234 LYS A CA 1
ATOM 1317 C C . LYS A 1 208 ? -8.23914 -12.42434 5.33488 1.000 31.38280 234 LYS A C 1
ATOM 1318 O O . LYS A 1 208 ? -7.77743 -13.30423 6.07327 1.000 31.31579 234 LYS A O 1
ATOM 1324 N N . LYS A 1 209 ? -9.55403 -12.26237 5.16605 1.000 29.79929 235 LYS A N 1
ATOM 1325 C CA . LYS A 1 209 ? -10.47919 -13.11923 5.89649 1.000 28.13746 235 LYS A CA 1
ATOM 1326 C C . LYS A 1 209 ? -10.42284 -14.55677 5.37325 1.000 26.84776 235 LYS A C 1
ATOM 1327 O O . LYS A 1 209 ? -10.48951 -15.50770 6.15616 1.000 30.29993 235 LYS A O 1
ATOM 1333 N N . ILE A 1 210 ? -10.30432 -14.73189 4.05372 1.000 27.80525 236 ILE A N 1
ATOM 1334 C CA . ILE A 1 210 ? -10.25059 -16.08721 3.49274 1.000 26.89143 236 ILE A CA 1
ATOM 1335 C C . ILE A 1 210 ? -9.00896 -16.81380 3.98986 1.000 30.28217 236 ILE A C 1
ATOM 1336 O O . ILE A 1 210 ? -9.08234 -17.93133 4.51929 1.000 29.38496 236 ILE A O 1
ATOM 1341 N N . LEU A 1 211 ? -7.84477 -16.19067 3.82860 1.000 28.98578 237 LEU A N 1
ATOM 1342 C CA . LEU A 1 211 ? -6.62059 -16.90552 4.16045 1.000 31.81014 237 LEU A CA 1
ATOM 1343 C C . LEU A 1 211 ? -6.44060 -17.10236 5.65681 1.000 32.32454 237 LEU A C 1
ATOM 1344 O O . LEU A 1 211 ? -5.60309 -17.91806 6.05296 1.000 36.38983 237 LEU A O 1
ATOM 1349 N N . ALA A 1 212 ? -7.21535 -16.40439 6.48966 1.000 29.22243 238 ALA A N 1
ATOM 1350 C CA . ALA A 1 212 ? -7.19042 -16.63407 7.92725 1.000 32.03959 238 ALA A CA 1
ATOM 1351 C C . ALA A 1 212 ? -7.99994 -17.84965 8.36288 1.000 32.62607 238 ALA A C 1
ATOM 1352 O O . ALA A 1 212 ? -7.85730 -18.27759 9.51300 1.000 30.43551 238 ALA A O 1
ATOM 1354 N N . LEU A 1 213 ? -8.84794 -18.40762 7.49793 1.000 31.80563 239 LEU A N 1
ATOM 1355 C CA . LEU A 1 213 ? -9.64043 -19.56935 7.88687 1.000 31.58621 239 LEU A CA 1
ATOM 1356 C C . LEU A 1 213 ? -8.73490 -20.76854 8.12226 1.000 31.51316 239 LEU A C 1
ATOM 1357 O O . LEU A 1 213 ? -7.84497 -21.06313 7.31579 1.000 33.53190 239 LEU A O 1
ATOM 1362 N N . ASP A 1 214 ? -8.96425 -21.47083 9.22647 1.000 30.49580 240 ASP A N 1
ATOM 1363 C CA . ASP A 1 214 ? -8.02948 -22.49094 9.66846 1.000 32.02156 240 ASP A CA 1
ATOM 1364 C C . ASP A 1 214 ? -8.59188 -23.90243 9.58107 1.000 32.03864 240 ASP A C 1
ATOM 1365 O O . ASP A 1 214 ? -8.01153 -24.81137 10.16680 1.000 29.84869 240 ASP A O 1
ATOM 1370 N N . SER A 1 215 ? -9.70511 -24.11217 8.87631 1.000 28.92735 241 SER A N 1
ATOM 1371 C CA . SER A 1 215 ? -10.30100 -25.44189 8.80565 1.000 30.74138 241 SER A CA 1
ATOM 1372 C C . SER A 1 215 ? -11.02458 -25.60310 7.47651 1.000 27.78615 241 SER A C 1
ATOM 1373 O O . SER A 1 215 ? -11.45081 -24.62439 6.86272 1.000 24.42771 241 SER A O 1
ATOM 1376 N N . VAL A 1 216 ? -11.16616 -26.85072 7.03092 1.000 24.86242 242 VAL A N 1
ATOM 1377 C CA . VAL A 1 216 ? -11.78185 -27.03426 5.72883 1.000 23.39195 242 VAL A CA 1
ATOM 1378 C C . VAL A 1 216 ? -13.28013 -26.76454 5.80205 1.000 22.45259 242 VAL A C 1
ATOM 1379 O O . VAL A 1 216 ? -13.87457 -26.31716 4.82273 1.000 21.11454 242 VAL A O 1
ATOM 1383 N N . SER A 1 217 ? -13.91779 -27.01858 6.94896 1.000 20.84030 243 SER A N 1
ATOM 1384 C CA . SER A 1 217 ? -15.34843 -26.72138 7.06449 1.000 22.69425 243 SER A CA 1
ATOM 1385 C C . SER A 1 217 ? -15.61412 -25.22890 6.90915 1.000 24.68422 243 SER A C 1
ATOM 1386 O O . SER A 1 217 ? -16.63154 -24.82288 6.33058 1.000 22.08101 243 SER A O 1
ATOM 1389 N N . LYS A 1 218 ? -14.72106 -24.39610 7.43753 1.000 22.15837 244 LYS A N 1
ATOM 1390 C CA . LYS A 1 218 ? -14.89978 -22.95352 7.28460 1.000 22.30808 244 LYS A CA 1
ATOM 1391 C C . LYS A 1 218 ? -14.79647 -22.53003 5.82142 1.000 22.39981 244 LYS A C 1
ATOM 1392 O O . LYS A 1 218 ? -15.60220 -21.71707 5.35466 1.000 25.29234 244 LYS A O 1
ATOM 1398 N N . TYR A 1 219 ? -13.82961 -23.08654 5.07617 1.000 24.47014 245 TYR A N 1
ATOM 1399 C CA . TYR A 1 219 ? -13.74362 -22.82249 3.63660 1.000 21.15826 245 TYR A CA 1
ATOM 1400 C C . TYR A 1 219 ? -15.00043 -23.29764 2.90865 1.000 21.77351 245 TYR A C 1
ATOM 1401 O O . TYR A 1 219 ? -15.49988 -22.61233 2.00707 1.000 21.30460 245 TYR A O 1
ATOM 1410 N N . ARG A 1 220 ? -15.51507 -24.48000 3.26857 1.000 21.99784 246 ARG A N 1
ATOM 1411 C CA . ARG A 1 220 ? -16.65504 -25.03951 2.54527 1.000 20.13907 246 ARG A CA 1
ATOM 1412 C C . ARG A 1 220 ? -17.93943 -24.26692 2.81834 1.000 23.78226 246 ARG A C 1
ATOM 1413 O O . ARG A 1 220 ? -18.83382 -24.24154 1.96950 1.000 22.97457 246 ARG A O 1
ATOM 1421 N N . LYS A 1 221 ? -18.04025 -23.58552 3.96200 1.000 24.64795 247 LYS A N 1
ATOM 1422 C CA . LYS A 1 221 ? -19.14940 -22.65502 4.14036 1.000 25.76873 247 LYS A CA 1
ATOM 1423 C C . LYS A 1 221 ? -19.12504 -21.55013 3.08316 1.000 24.63261 247 LYS A C 1
ATOM 1424 O O . LYS A 1 221 ? -20.16981 -21.19900 2.52501 1.000 23.93758 247 LYS A O 1
ATOM 1430 N N . ILE A 1 222 ? -17.94201 -21.02212 2.75670 1.000 21.42126 248 ILE A N 1
ATOM 1431 C CA . ILE A 1 222 ? -17.86517 -19.98413 1.72878 1.000 24.60422 248 ILE A CA 1
ATOM 1432 C C . ILE A 1 222 ? -18.08999 -20.57413 0.34442 1.000 26.44681 248 ILE A C 1
ATOM 1433 O O . ILE A 1 222 ? -18.75386 -19.95971 -0.50623 1.000 22.27515 248 ILE A O 1
ATOM 1438 N N . LEU A 1 223 ? -17.54619 -21.77260 0.10015 1.000 19.43719 249 LEU A N 1
ATOM 1439 C CA . LEU A 1 223 ? -17.74335 -22.44399 -1.18236 1.000 21.68123 249 LEU A CA 1
ATOM 1440 C C . LEU A 1 223 ? -19.22334 -22.70526 -1.43812 1.000 22.85804 249 LEU A C 1
ATOM 1441 O O . LEU A 1 223 ? -19.69794 -22.58344 -2.57535 1.000 23.43538 249 LEU A O 1
ATOM 1446 N N . SER A 1 224 ? -19.96740 -23.04199 -0.38551 1.000 21.41386 250 SER A N 1
ATOM 1447 C CA . SER A 1 224 ? -21.40568 -23.25763 -0.50638 1.000 23.59911 250 SER A CA 1
ATOM 1448 C C . SER A 1 224 ? -22.14108 -21.98045 -0.89717 1.000 25.06037 250 SER A C 1
ATOM 1449 O O . SER A 1 224 ? -23.07993 -22.02053 -1.70374 1.000 25.46804 250 SER A O 1
ATOM 1452 N N . ALA A 1 225 ? -21.75588 -20.84670 -0.30928 1.000 21.10763 251 ALA A N 1
ATOM 1453 C CA . ALA A 1 225 ? -22.46463 -19.59000 -0.56530 1.000 23.58783 251 ALA A CA 1
ATOM 1454 C C . ALA A 1 225 ? -22.21743 -19.06278 -1.97724 1.000 21.67489 251 ALA A C 1
ATOM 1455 O O . ALA A 1 225 ? -23.15445 -18.60215 -2.64680 1.000 20.60182 251 ALA A O 1
ATOM 1457 N N . VAL A 1 226 ? -20.96743 -19.09431 -2.44256 1.000 19.17904 252 VAL A N 1
ATOM 1458 C CA . VAL A 1 226 ? -20.67289 -18.58785 -3.77962 1.000 18.75290 252 VAL A CA 1
ATOM 1459 C C . VAL A 1 226 ? -21.05710 -19.60493 -4.84643 1.000 21.15745 252 VAL A C 1
ATOM 1460 O O . VAL A 1 226 ? -21.44888 -19.22910 -5.95961 1.000 19.63582 252 VAL A O 1
ATOM 1464 N N . SER A 1 227 ? -20.97385 -20.89392 -4.51729 1.000 18.66401 253 SER A N 1
ATOM 1465 C CA . SER A 1 227 ? -21.36206 -21.99909 -5.40252 1.000 21.41505 253 SER A CA 1
ATOM 1466 C C . SER A 1 227 ? -20.65579 -21.86335 -6.75566 1.000 23.25554 253 SER A C 1
ATOM 1467 O O . SER A 1 227 ? -19.42888 -21.66547 -6.79649 1.000 20.38566 253 SER A O 1
ATOM 1470 N N . LYS A 1 228 ? -21.37275 -21.97841 -7.87813 1.000 23.14812 254 LYS A N 1
ATOM 1471 C CA . LYS A 1 228 ? -20.78285 -22.00058 -9.20914 1.000 25.92704 254 LYS A CA 1
ATOM 1472 C C . LYS A 1 228 ? -20.37483 -20.61558 -9.70345 1.000 20.67373 254 LYS A C 1
ATOM 1473 O O . LYS A 1 228 ? -19.82467 -20.50886 -10.80205 1.000 24.90417 254 LYS A O 1
ATOM 1479 N N . ASN A 1 229 ? -20.60011 -19.56102 -8.92171 1.000 20.30614 255 ASN A N 1
ATOM 1480 C CA . ASN A 1 229 ? -20.10190 -18.25364 -9.32526 1.000 19.62359 255 ASN A CA 1
ATOM 1481 C C . ASN A 1 229 ? -18.59308 -18.14353 -9.18119 1.000 23.98624 255 ASN A C 1
ATOM 1482 O O . ASN A 1 229 ? -18.02581 -17.16702 -9.66928 1.000 21.63462 255 ASN A O 1
ATOM 1487 N N . MET A 1 230 ? -17.95053 -19.10978 -8.52378 1.000 18.93395 256 MET A N 1
ATOM 1488 C CA . MET A 1 230 ? -16.49390 -19.18212 -8.41965 1.000 22.37735 256 MET A CA 1
ATOM 1489 C C . MET A 1 230 ? -16.04893 -20.57921 -8.82287 1.000 28.91481 256 MET A C 1
ATOM 1490 O O . MET A 1 230 ? -16.59887 -21.57660 -8.33517 1.000 26.81819 256 MET A O 1
ATOM 1495 N N . GLN A 1 231 ? -15.05019 -20.65466 -9.70623 1.000 25.45154 257 GLN A N 1
ATOM 1496 C CA . GLN A 1 231 ? -14.45545 -21.92265 -10.09045 1.000 28.46142 257 GLN A CA 1
ATOM 1497 C C . GLN A 1 231 ? -12.94893 -21.79988 -9.97506 1.000 26.53654 257 GLN A C 1
ATOM 1498 O O . GLN A 1 231 ? -12.38310 -20.75866 -10.32004 1.000 23.52627 257 GLN A O 1
ATOM 1504 N N . THR A 1 232 ? -12.30718 -22.85718 -9.48384 1.000 22.57738 258 THR A N 1
ATOM 1505 C CA . THR A 1 232 ? -10.86055 -22.85527 -9.32753 1.000 23.68553 258 THR A CA 1
ATOM 1506 C C . THR A 1 232 ? -10.32608 -24.27779 -9.40160 1.000 29.56127 258 THR A C 1
ATOM 1507 O O . THR A 1 232 ? -11.03726 -25.24687 -9.13144 1.000 27.91267 258 THR A O 1
ATOM 1511 N N . ASN A 1 233 ? -9.04761 -24.40011 -9.75283 1.000 25.18730 259 ASN A N 1
ATOM 1512 C CA . ASN A 1 233 ? -8.35806 -25.67506 -9.59037 1.000 26.69962 259 ASN A CA 1
ATOM 1513 C C . ASN A 1 233 ? -7.37503 -25.64273 -8.42449 1.000 28.20928 259 ASN A C 1
ATOM 1514 O O . ASN A 1 233 ? -6.50280 -26.50943 -8.32009 1.000 25.71357 259 ASN A O 1
ATOM 1519 N N . ILE A 1 234 ? -7.50760 -24.66228 -7.53899 1.000 26.72186 260 ILE A N 1
ATOM 1520 C CA . ILE A 1 234 ? -6.72158 -24.63361 -6.31136 1.000 24.05648 260 ILE A CA 1
ATOM 1521 C C . ILE A 1 234 ? -7.34005 -25.62418 -5.33042 1.000 27.92491 260 ILE A C 1
ATOM 1522 O O . ILE A 1 234 ? -8.53926 -25.55915 -5.03748 1.000 27.03656 260 ILE A O 1
ATOM 1527 N N . GLU A 1 235 ? -6.52961 -26.55844 -4.84311 1.000 30.28432 261 GLU A N 1
ATOM 1528 C CA . GLU A 1 235 ? -7.02545 -27.57985 -3.92662 1.000 28.56923 261 GLU A CA 1
ATOM 1529 C C . GLU A 1 235 ? -7.26884 -26.98719 -2.54658 1.000 28.90100 261 GLU A C 1
ATOM 1530 O O . GLU A 1 235 ? -6.36973 -26.39263 -1.94405 1.000 27.73818 261 GLU A O 1
ATOM 1536 N N . ILE A 1 236 ? -8.48203 -27.16206 -2.03912 1.000 24.71656 262 ILE A N 1
ATOM 1537 C CA . ILE A 1 236 ? -8.87196 -26.67117 -0.72221 1.000 27.25974 262 ILE A CA 1
ATOM 1538 C C . ILE A 1 236 ? -9.22069 -27.90444 0.10594 1.000 30.51786 262 ILE A C 1
ATOM 1539 O O . ILE A 1 236 ? -10.33186 -28.44130 0.00556 1.000 28.75744 262 ILE A O 1
ATOM 1544 N N . SER A 1 237 ? -8.27988 -28.35310 0.92973 1.000 26.35592 263 SER A N 1
ATOM 1545 C CA . SER A 1 237 ? -8.43038 -29.59803 1.67004 1.000 30.03385 263 SER A CA 1
ATOM 1546 C C . SER A 1 237 ? -7.73974 -29.45728 3.01996 1.000 31.92646 263 SER A C 1
ATOM 1547 O O . SER A 1 237 ? -6.95560 -28.53157 3.24243 1.000 29.15680 263 SER A O 1
ATOM 1550 N N . SER A 1 238 ? -8.02529 -30.40739 3.92332 1.000 30.88751 264 SER A N 1
ATOM 1551 C CA . SER A 1 238 ? -7.34974 -30.41609 5.21958 1.000 30.86668 264 SER A CA 1
ATOM 1552 C C . SER A 1 238 ? -5.83831 -30.43874 5.04326 1.000 33.52654 264 SER A C 1
ATOM 1553 O O . SER A 1 238 ? -5.10714 -29.83990 5.84206 1.000 34.53914 264 SER A O 1
ATOM 1556 N N . SER A 1 239 ? -5.36076 -31.09264 3.98045 1.000 32.57610 265 SER A N 1
ATOM 1557 C CA . SER A 1 239 ? -3.92840 -31.14441 3.69484 1.000 33.30821 265 SER A CA 1
ATOM 1558 C C . SER A 1 239 ? -3.37553 -29.78311 3.27692 1.000 37.24087 265 SER A C 1
ATOM 1559 O O . SER A 1 239 ? -2.23937 -29.44055 3.62860 1.000 36.38164 265 SER A O 1
ATOM 1561 N N . THR A 1 240 ? -4.14406 -28.99346 2.51328 1.000 34.10753 266 THR A N 1
ATOM 1562 C CA . THR A 1 240 ? -3.60967 -27.73009 2.01655 1.000 33.26550 266 THR A CA 1
ATOM 1563 C C . THR A 1 240 ? -3.87380 -26.54880 2.94197 1.000 33.93507 266 THR A C 1
ATOM 1564 O O . THR A 1 240 ? -3.19097 -25.52824 2.80758 1.000 35.14824 266 THR A O 1
ATOM 1568 N N . ILE A 1 241 ? -4.82635 -26.65806 3.87340 1.000 33.62808 267 ILE A N 1
ATOM 1569 C CA . ILE A 1 241 ? -5.11828 -25.53403 4.77942 1.000 33.98265 267 ILE A CA 1
ATOM 1570 C C . ILE A 1 241 ? -3.86137 -25.00820 5.46410 1.000 33.86800 267 ILE A C 1
ATOM 1571 O O . ILE A 1 241 ? -3.66266 -23.78481 5.47780 1.000 34.96869 267 ILE A O 1
ATOM 1576 N N . PRO A 1 242 ? -2.98155 -25.84512 6.03694 1.000 37.00090 268 PRO A N 1
ATOM 1577 C CA . PRO A 1 242 ? -1.76059 -25.30204 6.66321 1.000 38.09302 268 PRO A CA 1
ATOM 1578 C C . PRO A 1 242 ? -0.97131 -24.37092 5.75959 1.000 38.24649 268 PRO A C 1
ATOM 1579 O O . PRO A 1 242 ? -0.45594 -23.35381 6.23251 1.000 34.58799 268 PRO A O 1
ATOM 1583 N N . LYS A 1 243 ? -0.87148 -24.69227 4.46849 1.000 36.12250 269 LYS A N 1
ATOM 1584 C CA . LYS A 1 243 ? -0.12011 -23.84697 3.54768 1.000 36.27869 269 LYS A CA 1
ATOM 1585 C C . LYS A 1 243 ? -0.83172 -22.51906 3.29172 1.000 38.11931 269 LYS A C 1
ATOM 1586 O O . LYS A 1 243 ? -0.20015 -21.45629 3.33553 1.000 40.28757 269 LYS A O 1
ATOM 1592 N N . LEU A 1 244 ? -2.14277 -22.54695 3.00474 1.000 37.04247 270 LEU A N 1
ATOM 1593 C CA . LEU A 1 244 ? -2.82987 -21.27818 2.76609 1.000 37.51979 270 LEU A CA 1
ATOM 1594 C C . LEU A 1 244 ? -2.77699 -20.37476 3.98603 1.000 38.75580 270 LEU A C 1
ATOM 1595 O O . LEU A 1 244 ? -2.70104 -19.14707 3.84509 1.000 37.86811 270 LEU A O 1
ATOM 1600 N N . LEU A 1 245 ? -2.82445 -20.95195 5.18531 1.000 35.57251 271 LEU A N 1
ATOM 1601 C CA . LEU A 1 245 ? -2.63426 -20.14774 6.38548 1.000 39.41311 271 LEU A CA 1
ATOM 1602 C C . LEU A 1 245 ? -1.27331 -19.46943 6.37759 1.000 43.48502 271 LEU A C 1
ATOM 1603 O O . LEU A 1 245 ? -1.12671 -18.36430 6.91079 1.000 44.79433 271 LEU A O 1
ATOM 1608 N N . GLY A 1 246 ? -0.27239 -20.10815 5.76076 1.000 41.89150 272 GLY A N 1
ATOM 1609 C CA . GLY A 1 246 ? 1.06879 -19.54915 5.72268 1.000 46.10882 272 GLY A CA 1
ATOM 1610 C C . GLY A 1 246 ? 1.19740 -18.29268 4.88871 1.000 47.47351 272 GLY A C 1
ATOM 1611 O O . GLY A 1 246 ? 2.19144 -17.57317 5.02062 1.000 49.60283 272 GLY A O 1
ATOM 1612 N N . TYR A 1 247 ? 0.22039 -18.00831 4.03647 1.000 49.06850 273 TYR A N 1
ATOM 1613 C CA . TYR A 1 247 ? 0.26594 -16.81633 3.20222 1.000 51.93641 273 TYR A CA 1
ATOM 1614 C C . TYR A 1 247 ? -0.41323 -15.61659 3.83423 1.000 59.20059 273 TYR A C 1
ATOM 1615 O O . TYR A 1 247 ? -0.45821 -14.55283 3.20560 1.000 63.07862 273 TYR A O 1
ATOM 1624 N N . SER A 1 248 ? -0.93708 -15.76367 5.05319 1.000 58.10057 274 SER A N 1
ATOM 1625 C CA . SER A 1 248 ? -1.62044 -14.65794 5.71357 1.000 62.22958 274 SER A CA 1
ATOM 1626 C C . SER A 1 248 ? -0.74822 -13.40745 5.75886 1.000 72.64400 274 SER A C 1
ATOM 1627 O O . SER A 1 248 ? -1.23430 -12.29342 5.52491 1.000 71.40804 274 SER A O 1
ATOM 1630 N N . ASP A 1 249 ? 0.54275 -13.56939 6.03123 1.000 80.00378 275 ASP A N 1
ATOM 1631 C CA . ASP A 1 249 ? 1.46918 -12.43451 6.03642 1.000 83.43475 275 ASP A CA 1
ATOM 1632 C C . ASP A 1 249 ? 2.34073 -12.41144 4.78465 1.000 84.61836 275 ASP A C 1
ATOM 1633 O O . ASP A 1 249 ? 3.55724 -12.23662 4.84532 1.000 86.86731 275 ASP A O 1
ATOM 1638 N N . ALA A 1 250 ? 1.71751 -12.60751 3.62522 1.000 74.72269 276 ALA A N 1
ATOM 1639 C CA . ALA A 1 250 ? 2.32087 -12.25316 2.35186 1.000 67.93044 276 ALA A CA 1
ATOM 1640 C C . ALA A 1 250 ? 1.54617 -11.17010 1.62688 1.000 59.81926 276 ALA A C 1
ATOM 1641 O O . ALA A 1 250 ? 2.11992 -10.48908 0.76845 1.000 54.24495 276 ALA A O 1
ATOM 1643 N N . LEU A 1 251 ? 0.27266 -10.97608 1.96914 1.000 60.95399 277 LEU A N 1
ATOM 1644 C CA . LEU A 1 251 ? -0.58002 -9.99381 1.31992 1.000 58.84444 277 LEU A CA 1
ATOM 1645 C C . LEU A 1 251 ? -0.15485 -8.56267 1.60212 1.000 57.38761 277 LEU A C 1
ATOM 1646 O O . LEU A 1 251 ? -0.64724 -7.64961 0.93284 1.000 56.81921 277 LEU A O 1
ATOM 1651 N N . LYS A 1 252 ? 0.73172 -8.34564 2.56896 1.000 59.26467 278 LYS A N 1
ATOM 1652 C CA . LYS A 1 252 ? 1.16945 -7.00487 2.91975 1.000 59.03478 278 LYS A CA 1
ATOM 1653 C C . LYS A 1 252 ? 2.39917 -6.55761 2.14366 1.000 57.04251 278 LYS A C 1
ATOM 1654 O O . LYS A 1 252 ? 2.77296 -5.38315 2.23262 1.000 60.12087 278 LYS A O 1
ATOM 1660 N N . SER A 1 253 ? 3.02854 -7.44792 1.37764 1.000 51.40756 279 SER A N 1
ATOM 1661 C CA . SER A 1 253 ? 4.20362 -7.08549 0.59706 1.000 46.93811 279 SER A CA 1
ATOM 1662 C C . SER A 1 253 ? 4.03133 -7.34958 -0.89545 1.000 38.75907 279 SER A C 1
ATOM 1663 O O . SER A 1 253 ? 5.02428 -7.31652 -1.62910 1.000 39.07705 279 SER A O 1
ATOM 1666 N N . ILE A 1 254 ? 2.80201 -7.58551 -1.36815 1.000 39.09375 280 ILE A N 1
ATOM 1667 C CA . ILE A 1 254 ? 2.57887 -7.83670 -2.79083 1.000 33.40653 280 ILE A CA 1
ATOM 1668 C C . ILE A 1 254 ? 2.96262 -6.60971 -3.60270 1.000 35.04356 280 ILE A C 1
ATOM 1669 O O . ILE A 1 254 ? 2.45440 -5.50681 -3.36826 1.000 34.43747 280 ILE A O 1
ATOM 1674 N N . ARG A 1 255 ? 3.84368 -6.79690 -4.58166 1.000 30.21541 281 ARG A N 1
ATOM 1675 C CA . ARG A 1 255 ? 4.13653 -5.75103 -5.55375 1.000 31.78891 281 ARG A CA 1
ATOM 1676 C C . ARG A 1 255 ? 3.15156 -5.85442 -6.70882 1.000 29.67872 281 ARG A C 1
ATOM 1677 O O . ARG A 1 255 ? 2.86497 -6.95389 -7.19082 1.000 22.98992 281 ARG A O 1
ATOM 1685 N N . THR A 1 256 ? 2.64118 -4.71309 -7.16335 1.000 26.39217 282 THR A N 1
ATOM 1686 C CA . THR A 1 256 ? 1.65208 -4.71206 -8.23247 1.000 26.95764 282 THR A CA 1
ATOM 1687 C C . THR A 1 256 ? 2.17627 -3.98175 -9.46059 1.000 29.14773 282 THR A C 1
ATOM 1688 O O . THR A 1 256 ? 2.91540 -2.99398 -9.35907 1.000 27.48248 282 THR A O 1
ATOM 1692 N N . TYR A 1 257 ? 1.77579 -4.48215 -10.62411 1.000 24.47653 283 TYR A N 1
ATOM 1693 C CA . TYR A 1 257 ? 2.26886 -4.00695 -11.90300 1.000 26.48833 283 TYR A CA 1
ATOM 1694 C C . TYR A 1 257 ? 1.10331 -3.98209 -12.87070 1.000 26.88780 283 TYR A C 1
ATOM 1695 O O . TYR A 1 257 ? 0.06373 -4.59741 -12.63364 1.000 24.27137 283 TYR A O 1
ATOM 1704 N N . GLN A 1 258 ? 1.28357 -3.27135 -13.97179 1.000 26.99009 284 GLN A N 1
ATOM 1705 C CA . GLN A 1 258 ? 0.22126 -3.19161 -14.95692 1.000 27.40531 284 GLN A CA 1
ATOM 1706 C C . GLN A 1 258 ? 0.82378 -3.35988 -16.34249 1.000 28.22659 284 GLN A C 1
ATOM 1707 O O . GLN A 1 258 ? 1.89809 -2.82698 -16.63205 1.000 32.19490 284 GLN A O 1
ATOM 1713 N N . LEU A 1 259 ? 0.14786 -4.13581 -17.17933 1.000 26.53244 285 LEU A N 1
ATOM 1714 C CA . LEU A 1 259 ? 0.48636 -4.27305 -18.59187 1.000 28.05286 285 LEU A CA 1
ATOM 1715 C C . LEU A 1 259 ? -0.52325 -3.45803 -19.38801 1.000 27.32522 285 LEU A C 1
ATOM 1716 O O . LEU A 1 259 ? -1.71391 -3.78744 -19.40368 1.000 26.08086 285 LEU A O 1
ATOM 1721 N N . LYS A 1 260 ? -0.05220 -2.39234 -20.04018 1.000 30.38563 286 LYS A N 1
ATOM 1722 C CA . LYS A 1 260 ? -0.90197 -1.49840 -20.81464 1.000 26.35337 286 LYS A CA 1
ATOM 1723 C C . LYS A 1 260 ? -0.28946 -1.27211 -22.19357 1.000 28.73514 286 LYS A C 1
ATOM 1724 O O . LYS A 1 260 ? 0.91619 -1.43648 -22.39617 1.000 25.87914 286 LYS A O 1
ATOM 1730 N N . GLY A 1 261 ? -1.13355 -0.86701 -23.14745 1.000 27.40827 287 GLY A N 1
ATOM 1731 C CA . GLY A 1 261 ? -0.70819 -0.64753 -24.51207 1.000 27.88974 287 GLY A CA 1
ATOM 1732 C C . GLY A 1 261 ? -0.98806 0.78130 -24.95830 1.000 30.17791 287 GLY A C 1
ATOM 1733 O O . GLY A 1 261 ? -1.63933 1.56065 -24.26015 1.000 27.62808 287 GLY A O 1
ATOM 1734 N N . GLU A 1 262 ? -0.47560 1.11387 -26.14066 1.000 29.60096 288 GLU A N 1
ATOM 1735 C CA . GLU A 1 262 ? -0.73818 2.41823 -26.73863 1.000 28.60985 288 GLU A CA 1
ATOM 1736 C C . GLU A 1 262 ? -2.19277 2.50571 -27.17845 1.000 32.80253 288 GLU A C 1
ATOM 1737 O O . GLU A 1 262 ? -2.69073 1.61910 -27.87895 1.000 30.38629 288 GLU A O 1
ATOM 1743 N N . GLY A 1 263 ? -2.87034 3.57554 -26.76915 1.000 29.40449 289 GLY A N 1
ATOM 1744 C CA . GLY A 1 263 ? -4.28411 3.72384 -27.08146 1.000 31.32322 289 GLY A CA 1
ATOM 1745 C C . GLY A 1 263 ? -4.51239 3.93648 -28.56982 1.000 32.20075 289 GLY A C 1
ATOM 1746 O O . GLY A 1 263 ? -3.84739 4.76214 -29.20669 1.000 34.31966 289 GLY A O 1
ATOM 1747 N N . THR A 1 264 ? -5.47384 3.20244 -29.12666 1.000 29.92548 290 THR A N 1
ATOM 1748 C CA . THR A 1 264 ? -5.78261 3.23183 -30.54779 1.000 28.73873 290 THR A CA 1
ATOM 1749 C C . THR A 1 264 ? -7.29724 3.14273 -30.68777 1.000 29.04649 290 THR A C 1
ATOM 1750 O O . THR A 1 264 ? -7.95136 2.46337 -29.89407 1.000 29.27403 290 THR A O 1
ATOM 1754 N N . THR A 1 265 ? -7.86381 3.83660 -31.67550 1.000 26.56966 291 THR A N 1
ATOM 1755 C CA . THR A 1 265 ? -9.29245 3.73200 -31.96557 1.000 26.84844 291 THR A CA 1
ATOM 1756 C C . THR A 1 265 ? -9.49223 2.93825 -33.25181 1.000 28.17615 291 THR A C 1
ATOM 1757 O O . THR A 1 265 ? -8.96910 3.31869 -34.30846 1.000 24.65605 291 THR A O 1
ATOM 1761 N N . ILE A 1 266 ? -10.22972 1.82759 -33.15494 1.000 26.41523 292 ILE A N 1
ATOM 1762 C CA . ILE A 1 266 ? -10.54333 0.97729 -34.30536 1.000 27.66438 292 ILE A CA 1
ATOM 1763 C C . ILE A 1 266 ? -12.05076 0.78174 -34.36309 1.000 27.07574 292 ILE A C 1
ATOM 1764 O O . ILE A 1 266 ? -12.64393 0.23247 -33.42724 1.000 30.48838 292 ILE A O 1
ATOM 1769 N N . ASP A 1 267 ? -12.65635 1.17860 -35.47522 1.000 26.44829 293 ASP A N 1
ATOM 1770 C CA . ASP A 1 267 ? -14.10319 1.10559 -35.66574 1.000 28.63325 293 ASP A CA 1
ATOM 1771 C C . ASP A 1 267 ? -14.84733 1.66597 -34.45474 1.000 31.20825 293 ASP A C 1
ATOM 1772 O O . ASP A 1 267 ? -15.78671 1.05933 -33.93301 1.000 32.71807 293 ASP A O 1
ATOM 1777 N N . GLY A 1 268 ? -14.40872 2.83554 -33.99462 1.000 31.44556 294 GLY A N 1
ATOM 1778 C CA . GLY A 1 268 ? -15.07366 3.51925 -32.90734 1.000 31.65546 294 GLY A CA 1
ATOM 1779 C C . GLY A 1 268 ? -14.81081 2.96532 -31.52238 1.000 33.93939 294 GLY A C 1
ATOM 1780 O O . GLY A 1 268 ? -15.26827 3.56620 -30.54379 1.000 36.84784 294 GLY A O 1
ATOM 1781 N N . GLY A 1 269 ? -14.09223 1.84842 -31.40109 1.000 32.50104 295 GLY A N 1
ATOM 1782 C CA . GLY A 1 269 ? -13.81845 1.23953 -30.11663 1.000 31.52349 295 GLY A CA 1
ATOM 1783 C C . GLY A 1 269 ? -12.41031 1.51620 -29.62208 1.000 30.76528 295 GLY A C 1
ATOM 1784 O O . GLY A 1 269 ? -11.51539 1.85404 -30.38767 1.000 29.62157 295 GLY A O 1
ATOM 1785 N N . SER A 1 270 ? -12.21203 1.35448 -28.31570 1.000 29.51677 296 SER A N 1
ATOM 1786 C CA . SER A 1 270 ? -10.94084 1.67470 -27.67961 1.000 28.95686 296 SER A CA 1
ATOM 1787 C C . SER A 1 270 ? -10.07802 0.41849 -27.58214 1.000 29.49510 296 SER A C 1
ATOM 1788 O O . SER A 1 270 ? -10.47033 -0.55958 -26.93949 1.000 29.22658 296 SER A O 1
ATOM 1791 N N . TYR A 1 271 ? -8.90106 0.45136 -28.19942 1.000 27.34973 297 TYR A N 1
ATOM 1792 C CA . TYR A 1 271 ? -7.97996 -0.67382 -28.16777 1.000 27.74870 297 TYR A CA 1
ATOM 1793 C C . TYR A 1 271 ? -6.63027 -0.20631 -27.64916 1.000 29.48899 297 TYR A C 1
ATOM 1794 O O . TYR A 1 271 ? -6.29819 0.98256 -27.70853 1.000 28.20489 297 TYR A O 1
ATOM 1803 N N . GLN A 1 272 ? -5.86009 -1.15430 -27.12214 1.000 25.43878 298 GLN A N 1
ATOM 1804 C CA . GLN A 1 272 ? -4.48031 -0.91180 -26.72072 1.000 25.68702 298 GLN A CA 1
ATOM 1805 C C . GLN A 1 272 ? -3.55515 -1.87409 -27.44910 1.000 27.49255 298 GLN A C 1
ATOM 1806 O O . GLN A 1 272 ? -3.82804 -3.08002 -27.51525 1.000 26.91141 298 GLN A O 1
ATOM 1812 N N . LEU A 1 273 ? -2.45237 -1.33975 -27.97774 1.000 24.28390 299 LEU A N 1
ATOM 1813 C CA . LEU A 1 273 ? -1.42933 -2.11478 -28.67128 1.000 26.97907 299 LEU A CA 1
ATOM 1814 C C . LEU A 1 273 ? -0.15594 -2.07419 -27.83158 1.000 29.44950 299 LEU A C 1
ATOM 1815 O O . LEU A 1 273 ? 0.47249 -1.01727 -27.69776 1.000 27.98100 299 LEU A O 1
ATOM 1820 N N . VAL A 1 274 ? 0.21289 -3.21494 -27.24567 1.000 26.35349 300 VAL A N 1
ATOM 1821 C CA . VAL A 1 274 ? 1.39900 -3.25305 -26.40073 1.000 25.62746 300 VAL A CA 1
ATOM 1822 C C . VAL A 1 274 ? 2.63713 -3.14185 -27.27575 1.000 27.13264 300 VAL A C 1
ATOM 1823 O O . VAL A 1 274 ? 2.69417 -3.70584 -28.37665 1.000 26.42309 300 VAL A O 1
ATOM 1827 N N . THR A 1 275 ? 3.62716 -2.38955 -26.80104 1.000 29.58116 301 THR A N 1
ATOM 1828 C CA . THR A 1 275 ? 4.88699 -2.30435 -27.52271 1.000 30.47003 301 THR A CA 1
ATOM 1829 C C . THR A 1 275 ? 5.75182 -3.52513 -27.21856 1.000 30.47260 301 THR A C 1
ATOM 1830 O O . THR A 1 275 ? 5.61517 -4.17492 -26.17703 1.000 27.38995 301 THR A O 1
ATOM 1834 N N . SER A 1 276 ? 6.66290 -3.82108 -28.15082 1.000 29.92685 302 SER A N 1
ATOM 1835 C CA . SER A 1 276 ? 7.63682 -4.88623 -27.95173 1.000 31.48048 302 SER A CA 1
ATOM 1836 C C . SER A 1 276 ? 8.40903 -4.68999 -26.65619 1.000 30.79707 302 SER A C 1
ATOM 1837 O O . SER A 1 276 ? 8.62245 -5.64182 -25.89816 1.000 29.81606 302 SER A O 1
ATOM 1840 N N . LYS A 1 277 ? 8.83229 -3.45274 -26.38750 1.000 30.76051 303 LYS A N 1
ATOM 1841 C CA . LYS A 1 277 ? 9.59857 -3.16104 -25.17812 1.000 30.91914 303 LYS A CA 1
ATOM 1842 C C . LYS A 1 277 ? 8.79415 -3.46752 -23.91917 1.000 30.44947 303 LYS A C 1
ATOM 1843 O O . LYS A 1 277 ? 9.28252 -4.13750 -23.00006 1.000 29.92938 303 LYS A O 1
ATOM 1849 N N . GLU A 1 278 ? 7.55487 -2.97594 -23.85254 1.000 29.18129 304 GLU A N 1
ATOM 1850 C CA . GLU A 1 278 ? 6.78503 -3.12876 -22.62056 1.000 30.97573 304 GLU A CA 1
ATOM 1851 C C . GLU A 1 278 ? 6.33578 -4.56242 -22.40244 1.000 27.44157 304 GLU A C 1
ATOM 1852 O O . GLU A 1 278 ? 6.26085 -5.01474 -21.25299 1.000 27.22640 304 GLU A O 1
ATOM 1858 N N . LEU A 1 279 ? 6.01887 -5.28343 -23.47595 1.000 28.11327 305 LEU A N 1
ATOM 1859 C CA . LEU A 1 279 ? 5.63222 -6.68051 -23.32705 1.000 28.06147 305 LEU A CA 1
ATOM 1860 C C . LEU A 1 279 ? 6.81553 -7.52437 -22.87620 1.000 26.50477 305 LEU A C 1
ATOM 1861 O O . LEU A 1 279 ? 6.68935 -8.36255 -21.97006 1.000 25.50852 305 LEU A O 1
ATOM 1866 N N . LEU A 1 280 ? 7.97953 -7.32394 -23.50576 1.000 26.67188 306 LEU A N 1
ATOM 1867 C CA . LEU A 1 280 ? 9.17621 -8.03544 -23.07070 1.000 28.05539 306 LEU A CA 1
ATOM 1868 C C . LEU A 1 280 ? 9.43380 -7.80163 -21.59251 1.000 27.29095 306 LEU A C 1
ATOM 1869 O O . LEU A 1 280 ? 9.77840 -8.73229 -20.85523 1.000 24.75302 306 LEU A O 1
ATOM 1874 N N . LYS A 1 281 ? 9.28185 -6.55235 -21.14667 1.000 25.24411 307 LYS A N 1
ATOM 1875 C CA . LYS A 1 281 ? 9.54435 -6.21233 -19.75301 1.000 26.84936 307 LYS A CA 1
ATOM 1876 C C . LYS A 1 281 ? 8.57405 -6.92331 -18.81652 1.000 24.53404 307 LYS A C 1
ATOM 1877 O O . LYS A 1 281 ? 8.97136 -7.43541 -17.75892 1.000 23.63459 307 LYS A O 1
ATOM 1883 N N . ALA A 1 282 ? 7.29414 -6.96425 -19.18669 1.000 22.48910 308 ALA A N 1
ATOM 1884 C CA . ALA A 1 282 ? 6.30157 -7.61812 -18.34190 1.000 23.39022 308 ALA A CA 1
ATOM 1885 C C . ALA A 1 282 ? 6.48978 -9.12836 -18.33711 1.000 23.54991 308 ALA A C 1
ATOM 1886 O O . ALA A 1 282 ? 6.39811 -9.76514 -17.27926 1.000 21.64255 308 ALA A O 1
ATOM 1888 N N . GLN A 1 283 ? 6.76614 -9.71741 -19.50916 1.000 21.71020 309 GLN A N 1
ATOM 1889 C CA . GLN A 1 283 ? 7.03301 -11.15163 -19.58723 1.000 23.22770 309 GLN A CA 1
ATOM 1890 C C . GLN A 1 283 ? 8.24203 -11.54850 -18.75090 1.000 21.42305 309 GLN A C 1
ATOM 1891 O O . GLN A 1 283 ? 8.21906 -12.56392 -18.03589 1.000 20.18246 309 GLN A O 1
ATOM 1897 N N . ASN A 1 284 ? 9.33214 -10.79800 -18.88267 1.000 22.65787 310 ASN A N 1
ATOM 1898 C CA . ASN A 1 284 ? 10.55200 -11.18886 -18.20378 1.000 22.47063 310 ASN A CA 1
ATOM 1899 C C . ASN A 1 284 ? 10.45230 -10.98176 -16.70114 1.000 23.07157 310 ASN A C 1
ATOM 1900 O O . ASN A 1 284 ? 11.03830 -11.76008 -15.94227 1.000 21.25727 310 ASN A O 1
ATOM 1905 N N . ARG A 1 285 ? 9.71624 -9.96112 -16.25201 1.000 21.03676 311 ARG A N 1
ATOM 1906 C CA . ARG A 1 285 ? 9.52670 -9.79342 -14.81095 1.000 21.59291 311 ARG A CA 1
ATOM 1907 C C . ARG A 1 285 ? 8.80637 -10.99764 -14.22020 1.000 22.99066 311 ARG A C 1
ATOM 1908 O O . ARG A 1 285 ? 9.23668 -11.55795 -13.19986 1.000 21.01848 311 ARG A O 1
ATOM 1916 N N . ILE A 1 286 ? 7.72210 -11.43421 -14.87628 1.000 21.06363 312 ILE A N 1
ATOM 1917 C CA . ILE A 1 286 ? 6.96922 -12.59884 -14.41638 1.000 19.81398 312 ILE A CA 1
ATOM 1918 C C . ILE A 1 286 ? 7.82948 -13.85239 -14.48610 1.000 22.15381 312 ILE A C 1
ATOM 1919 O O . ILE A 1 286 ? 7.86094 -14.65579 -13.54061 1.000 21.68417 312 ILE A O 1
ATOM 1924 N N . LYS A 1 287 ? 8.56107 -14.03029 -15.59541 1.000 20.39895 313 LYS A N 1
ATOM 1925 C CA . LYS A 1 287 ? 9.43997 -15.18146 -15.73026 1.000 23.18086 313 LYS A CA 1
ATOM 1926 C C . LYS A 1 287 ? 10.49589 -15.17678 -14.63980 1.000 23.58433 313 LYS A C 1
ATOM 1927 O O . LYS A 1 287 ? 10.81770 -16.23062 -14.06959 1.000 22.76340 313 LYS A O 1
ATOM 1933 N N . GLY A 1 288 ? 11.00178 -13.98980 -14.30248 1.000 23.29996 314 GLY A N 1
ATOM 1934 C CA . GLY A 1 288 ? 11.99073 -13.88999 -13.23961 1.000 23.74914 314 GLY A CA 1
ATOM 1935 C C . GLY A 1 288 ? 11.45764 -14.34657 -11.89693 1.000 21.35582 314 GLY A C 1
ATOM 1936 O O . GLY A 1 288 ? 12.18344 -14.96139 -11.11157 1.000 22.55670 314 GLY A O 1
ATOM 1937 N N . GLN A 1 289 ? 10.17774 -14.04488 -11.61000 1.000 21.25720 315 GLN A N 1
ATOM 1938 C CA . GLN A 1 289 ? 9.56831 -14.50486 -10.36503 1.000 22.41878 315 GLN A CA 1
ATOM 1939 C C . GLN A 1 289 ? 9.29068 -15.99799 -10.40610 1.000 21.76392 315 GLN A C 1
ATOM 1940 O O . GLN A 1 289 ? 9.25969 -16.65664 -9.36704 1.000 20.86745 315 GLN A O 1
ATOM 1946 N N . LEU A 1 290 ? 9.09846 -16.54841 -11.58840 1.000 22.39106 316 LEU A N 1
ATOM 1947 C CA . LEU A 1 290 ? 8.74883 -17.95021 -11.71887 1.000 21.11966 316 LEU A CA 1
ATOM 1948 C C . LEU A 1 290 ? 9.96813 -18.84222 -11.90974 1.000 26.18892 316 LEU A C 1
ATOM 1949 O O . LEU A 1 290 ? 9.82544 -20.07348 -11.95733 1.000 27.05871 316 LEU A O 1
ATOM 1954 N N . GLY A 1 291 ? 11.16659 -18.26250 -11.96348 1.000 26.40079 317 GLY A N 1
ATOM 1955 C CA . GLY A 1 291 ? 12.35971 -19.06773 -12.16485 1.000 23.86653 317 GLY A CA 1
ATOM 1956 C C . GLY A 1 291 ? 12.48077 -19.60577 -13.56794 1.000 26.52050 317 GLY A C 1
ATOM 1957 O O . GLY A 1 291 ? 13.01102 -20.70781 -13.76855 1.000 26.64522 317 GLY A O 1
ATOM 1958 N N . LEU A 1 292 ? 11.99190 -18.86510 -14.55223 1.000 24.84310 318 LEU A N 1
ATOM 1959 C CA . LEU A 1 292 ? 11.98318 -19.32092 -15.93081 1.000 24.69501 318 LEU A CA 1
ATOM 1960 C C . LEU A 1 292 ? 12.98738 -18.51383 -16.73459 1.000 29.88112 318 LEU A C 1
ATOM 1961 O O . LEU A 1 292 ? 13.26655 -17.35062 -16.42191 1.000 27.28586 318 LEU A O 1
ATOM 1966 N N . LYS A 1 293 ? 13.50609 -19.13873 -17.79080 1.000 28.59384 319 LYS A N 1
ATOM 1967 C CA . LYS A 1 293 ? 14.43979 -18.47201 -18.68989 1.000 32.24458 319 LYS A CA 1
ATOM 1968 C C . LYS A 1 293 ? 13.78823 -17.25467 -19.34553 1.000 30.46966 319 LYS A C 1
ATOM 1969 O O . LYS A 1 293 ? 12.66880 -17.32953 -19.85637 1.000 28.35489 319 LYS A O 1
ATOM 1975 N N . LYS A 1 294 ? 14.48193 -16.12222 -19.30712 1.000 32.21154 320 LYS A N 1
ATOM 1976 C CA 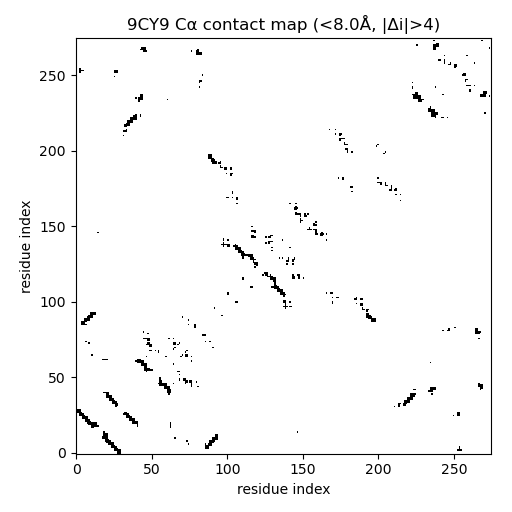. LYS A 1 294 ? 13.95142 -14.90573 -19.90454 1.000 30.38415 320 LYS A CA 1
ATOM 1977 C C . LYS A 1 294 ? 14.23291 -14.86904 -21.40395 1.000 32.98157 320 LYS A C 1
ATOM 1978 O O . LYS A 1 294 ? 15.09381 -15.59063 -21.92162 1.000 30.14402 320 LYS A O 1
ATOM 1984 N N . SER A 1 295 ? 13.47881 -14.01912 -22.09854 1.000 32.23466 321 SER A N 1
ATOM 1985 C CA . SER A 1 295 ? 13.56943 -13.83005 -23.53791 1.000 31.48635 321 SER A CA 1
ATOM 1986 C C . SER A 1 295 ? 14.36687 -12.57668 -23.86709 1.000 31.74377 321 SER A C 1
ATOM 1987 O O . SER A 1 295 ? 14.53495 -11.67962 -23.03829 1.000 29.51119 321 SER A O 1
ATOM 1990 N N . THR A 1 296 ? 14.86853 -12.52606 -25.09475 1.000 33.96119 322 THR A N 1
ATOM 1991 C CA . THR A 1 296 ? 15.41229 -11.29218 -25.63971 1.000 36.53247 322 THR A CA 1
ATOM 1992 C C . THR A 1 296 ? 14.41416 -10.68934 -26.61904 1.000 35.98709 322 THR A C 1
ATOM 1993 O O . THR A 1 296 ? 13.42453 -11.31965 -27.00304 1.000 33.48112 322 THR A O 1
ATOM 1997 N N . ALA A 1 297 ? 14.69383 -9.44696 -27.02302 1.000 36.30748 323 ALA A N 1
ATOM 1998 C CA . ALA A 1 297 ? 13.84571 -8.77666 -27.99964 1.000 37.60442 323 ALA A CA 1
ATOM 1999 C C . ALA A 1 297 ? 13.76520 -9.55852 -29.30242 1.000 38.38034 323 ALA A C 1
ATOM 2000 O O . ALA A 1 297 ? 12.73590 -9.52623 -29.98690 1.000 36.10975 323 ALA A O 1
ATOM 2002 N N . GLU A 1 298 ? 14.82343 -10.28453 -29.64777 1.000 36.92261 324 GLU A N 1
ATOM 2003 C CA . GLU A 1 298 ? 14.87782 -11.00381 -30.91206 1.000 38.55297 324 GLU A CA 1
ATOM 2004 C C . GLU A 1 298 ? 14.17884 -12.36013 -30.87521 1.000 37.44959 324 GLU A C 1
ATOM 2005 O O . GLU A 1 2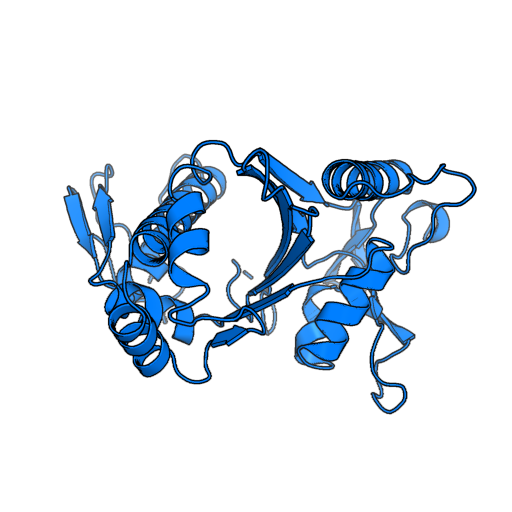98 ? 13.80669 -12.86981 -31.93910 1.000 37.43963 324 GLU A O 1
ATOM 2011 N N . ASN A 1 299 ? 13.96825 -12.95836 -29.69806 1.000 34.96429 325 ASN A N 1
ATOM 2012 C CA . ASN A 1 299 ? 13.22305 -14.21179 -29.62901 1.000 37.15929 325 ASN A CA 1
ATOM 2013 C C . ASN A 1 299 ? 11.95562 -14.06903 -28.79004 1.000 35.27606 325 ASN A C 1
ATOM 2014 O O . ASN A 1 299 ? 11.44604 -15.05701 -28.26559 1.000 36.05931 325 ASN A O 1
ATOM 2019 N N . LEU A 1 300 ? 11.44467 -12.84615 -28.66235 1.000 34.34474 326 LEU A N 1
ATOM 2020 C CA . LEU A 1 300 ? 10.16470 -12.61441 -27.99543 1.000 34.11931 326 LEU A CA 1
ATOM 2021 C C . LEU A 1 300 ? 9.04680 -13.38221 -28.69476 1.000 34.30496 326 LEU A C 1
ATOM 2022 O O . LEU A 1 300 ? 8.92205 -13.34006 -29.92197 1.000 32.68834 326 LEU A O 1
ATOM 2027 N N . LYS A 1 301 ? 8.25676 -14.12367 -27.91610 1.000 30.49710 327 LYS A N 1
ATOM 2028 C CA . LYS A 1 301 ? 7.12166 -14.88091 -28.43016 1.000 28.45783 327 LYS A CA 1
ATOM 2029 C C . LYS A 1 301 ? 5.85194 -14.35317 -27.78206 1.000 27.22160 327 LYS A C 1
ATOM 2030 O O . LYS A 1 301 ? 5.77963 -14.25403 -26.55390 1.000 26.92272 327 LYS A O 1
ATOM 2036 N N . THR A 1 302 ? 4.85128 -14.03060 -28.60227 1.000 26.09388 328 THR A N 1
ATOM 2037 C CA . THR A 1 302 ? 3.58323 -13.54396 -28.07647 1.000 25.59714 328 THR A CA 1
ATOM 2038 C C . THR A 1 302 ? 2.51531 -13.64480 -29.15655 1.000 26.94078 328 THR A C 1
ATOM 2039 O O . THR A 1 302 ? 2.82306 -13.63267 -30.35110 1.000 26.96065 328 THR A O 1
ATOM 2043 N N . THR A 1 303 ? 1.25686 -13.75554 -28.72267 1.000 25.47676 329 THR A N 1
ATOM 2044 C CA . THR A 1 303 ? 0.11298 -13.58487 -29.61100 1.000 26.90522 329 THR A CA 1
ATOM 2045 C C . THR A 1 303 ? -0.48670 -12.18599 -29.55204 1.000 24.83890 329 THR A C 1
ATOM 2046 O O . THR A 1 303 ? -1.49710 -11.93172 -30.21754 1.000 25.09680 329 THR A O 1
ATOM 2050 N N . ALA A 1 304 ? 0.05848 -11.29887 -28.72984 1.000 24.50243 330 ALA A N 1
ATOM 2051 C CA . ALA A 1 304 ? -0.41480 -9.92550 -28.73401 1.000 23.81685 330 ALA A CA 1
ATOM 2052 C C . ALA A 1 304 ? -0.10687 -9.27811 -30.07481 1.000 27.84337 330 ALA A C 1
ATOM 2053 O O . ALA A 1 304 ? 0.87702 -9.62072 -30.74144 1.000 27.26395 330 ALA A O 1
ATOM 2055 N N . SER A 1 305 ? -0.97376 -8.34498 -30.47509 1.000 26.58877 331 SER A N 1
ATOM 2056 C CA . SER A 1 305 ? -0.73849 -7.48721 -31.64051 1.000 28.65303 331 SER A CA 1
ATOM 2057 C C . SER A 1 305 ? 0.24050 -6.39440 -31.25189 1.000 26.62793 331 SER A C 1
ATOM 2058 O O . SER A 1 305 ? -0.14121 -5.38599 -30.65241 1.000 29.43348 331 SER A O 1
ATOM 2061 N N . LEU A 1 306 ? 1.51210 -6.58183 -31.58292 1.000 31.01501 332 LEU A N 1
ATOM 2062 C CA . LEU A 1 306 ? 2.51004 -5.60945 -31.17171 1.000 29.36750 332 LEU A CA 1
ATOM 2063 C C . LEU A 1 306 ? 2.32387 -4.31371 -31.94078 1.000 30.95366 332 LEU A C 1
ATOM 2064 O O . LEU A 1 306 ? 1.97604 -4.31743 -33.12466 1.000 33.04037 332 LEU A O 1
ATOM 2069 N N . TYR A 1 307 ? 2.52592 -3.20336 -31.23299 1.000 29.99688 333 TYR A N 1
ATOM 2070 C CA . TYR A 1 307 ? 2.42280 -1.87668 -31.82801 1.000 33.20873 333 TYR A CA 1
ATOM 2071 C C . TYR A 1 307 ? 3.29206 -1.75616 -33.07730 1.000 35.15701 333 TYR A C 1
ATOM 2072 O O . TYR A 1 307 ? 2.86290 -1.20136 -34.09452 1.000 36.35446 333 TYR A O 1
ATOM 2081 N N . GLU A 1 308 ? 4.51060 -2.29810 -33.02405 1.000 34.34186 334 GLU A N 1
ATOM 2082 C CA . GLU A 1 308 ? 5.46407 -2.12183 -34.11333 1.000 35.50268 334 GLU A CA 1
ATOM 2083 C C . GLU A 1 308 ? 5.07372 -2.90974 -35.36260 1.000 35.55910 334 GLU A C 1
ATOM 2084 O O . GLU A 1 308 ? 5.48292 -2.54555 -36.47002 1.000 38.16560 334 GLU A O 1
ATOM 2090 N N . ASN A 1 309 ? 4.29527 -3.98261 -35.21718 1.000 34.60382 335 ASN A N 1
ATOM 2091 C CA . ASN A 1 309 ? 3.79164 -4.72888 -36.36308 1.000 35.02674 335 ASN A CA 1
ATOM 2092 C C . ASN A 1 309 ? 2.45110 -4.22130 -36.85557 1.000 36.75039 335 ASN A C 1
ATOM 2093 O O . ASN A 1 309 ? 2.11401 -4.43051 -38.02630 1.000 36.58731 335 ASN A O 1
ATOM 2098 N N . PHE A 1 310 ? 1.68204 -3.57704 -35.98209 1.000 35.91279 336 PHE A N 1
ATOM 2099 C CA . PHE A 1 310 ? 0.44444 -2.93098 -36.39510 1.000 37.80579 336 PHE A CA 1
ATOM 2100 C C . PHE A 1 310 ? 0.72247 -1.77721 -37.35166 1.000 39.71242 336 PHE A C 1
ATOM 2101 O O . PHE A 1 310 ? 0.04392 -1.63461 -38.37605 1.000 38.20070 336 PHE A O 1
ATOM 2109 N N . TYR A 1 311 ? 1.71274 -0.94510 -37.03248 1.000 38.01463 337 TYR A N 1
ATOM 2110 C CA . TYR A 1 311 ? 2.02147 0.23771 -37.83283 1.000 42.07704 337 TYR A CA 1
ATOM 2111 C C . TYR A 1 311 ? 3.22664 0.02142 -38.74782 1.000 42.85211 337 TYR A C 1
ATOM 2112 O O . TYR A 1 311 ? 3.89393 -1.01034 -38.67838 1.000 44.13959 337 TYR A O 1
#